Protein AF-0000000075208123 (afdb_homodimer)

InterPro domains:
  IPR000979 Phosphodiesterase MJ0936/Vps29 [PTHR11124] (3-161)
  IPR000979 Phosphodiesterase MJ0936/Vps29 [TIGR00040] (1-147)
  IPR024654 Calcineurin-like phosphoesterase domain, lpxH-type [PF12850] (1-145)
  IPR029052 Metallo-dependent phosphatase-like [G3DSA:3.60.21.10] (1-169)
  IPR029052 Metallo-dependent phosphatase-like [SSF56300] (1-165)

Organism: NCBI:txid2021314

Sequence (340 aa):
MKALIVSDSHGLTQELNIIKERHRSDADIMIHCGDSELHPKSGELEGFVTVKGNMDYSSEFPAEAIEPLGDAAMYITHGHLYNVKMGHLALAYRAEETGAKIVCFGHSHVAEAFERSGTVFINPGSIRMPRGRKEKTYALCEIQDGQMVVEFYTLDGERLEEMKKRFSIAMKALIVSDSHGLTQELNIIKERHRSDADIMIHCGDSELHPKSGELEGFVTVKGNMDYSSEFPAEAIEPLGDAAMYITHGHLYNVKMGHLALAYRAEETGAKIVCFGHSHVAEAFERSGTVFINPGSIRMPRGRKEKTYALCEIQDGQMVVEFYTLDGERLEEMKKRFSIA

Solvent-accessible surface area (backbone atoms only — not comparable to full-atom values): 16932 Å² total; per-residue (Å²): 80,27,33,36,36,38,17,36,35,67,54,56,47,67,62,42,40,52,53,46,63,74,37,59,86,66,36,76,43,37,37,30,20,12,22,42,56,61,62,89,66,35,73,58,49,61,58,29,30,51,24,34,18,94,69,33,85,62,69,38,36,33,51,24,35,36,40,76,56,76,95,38,36,30,34,34,25,11,36,76,90,32,49,53,80,80,39,58,62,57,44,48,56,54,42,58,34,57,67,34,41,31,37,38,30,26,76,59,16,43,62,46,72,49,76,55,96,78,24,37,38,37,22,27,7,3,59,64,62,36,36,101,51,83,65,27,20,28,28,39,41,35,46,56,94,52,31,33,41,36,40,35,24,34,84,87,67,45,71,42,74,91,61,52,44,80,47,77,64,119,80,27,34,36,36,38,16,36,35,65,54,55,48,69,62,42,40,51,53,47,64,74,38,60,86,68,36,73,44,36,36,30,20,12,21,43,55,62,62,89,66,36,73,58,50,60,58,28,30,50,24,32,18,96,70,34,84,62,69,37,37,33,50,24,35,36,40,76,55,77,96,37,36,32,34,35,27,11,37,74,91,32,49,53,81,80,39,57,63,57,44,50,55,54,42,60,34,55,68,33,42,30,37,38,31,25,75,58,15,43,62,46,74,50,75,56,97,80,24,37,39,38,21,27,7,4,60,64,61,36,35,100,49,83,64,26,21,28,26,38,40,35,45,55,94,51,32,33,41,38,40,34,25,34,85,86,67,46,72,40,74,90,61,52,44,78,46,78,64,118

Foldseek 3Di:
DKEWEAEQQQQDQVLLQLSCVVCVPPHPAYEYQENNCDDPPDPSCPRYQYAYDPNHDDPPHHQWDWDDDDVFIEIGHACPVQPVLVHCVSVVVVVVVVRGQEYEYEDNLEAAWDDDPLHIYGYQGHLHDHDPDDFRWIWMWDDDPQKIWIWIAGSVGHTPVVRIDMDGND/DKEWEAEQQQQDQVLLQLSCVVCVPPHPAYEYQENNCDDPPDPSCPRYQYAYDPNHDDPPHHQWDWDDDDVFIEIGHACPVQPVLVHCVSVVVVVVVVRGQEYEYEDNLEAAWDDDPLHIYGYQGHLPDHDPDDFRWIWMWDDDPQKIWIWIAGSVGHTPVVRIDIDGND

pLDDT: mean 95.87, std 4.4, range [62.16, 98.94]

Radius of gyration: 19.72 Å; Cα contacts (8 Å, |Δi|>4): 922; chains: 2; bounding box: 40×59×47 Å

Nearest PDB structures (foldseek):
  3ck2-assembly1_A  TM=9.595E-01  e=1.090E-22  Streptococcus pneumoniae TIGR4
  5xcj-assembly1_A  TM=7.942E-01  e=3.775E-13  Entamoeba histolytica
  5xck-assembly2_B  TM=7.865E-01  e=3.569E-12  Entamoeba histolytica
  5xch-assembly2_B  TM=7.838E-01  e=5.524E-12  Entamoeba histolytica
  6vab-assembly1_C  TM=7.618E-01  e=2.960E-12  Mus musculus

Secondary structure (DSSP, 8-state):
-EEEEE---TT--HHHHHHHHHHTTT-SEEEE-S---S-TT-GGGTTEEE---TT---TTS-SEEEEEETTEEEEEE-SGGGTTTT-SHHHHHHHHHHT-SEEE--SS-B-EEEEETTEEEEE---SSS-BSSSS-EEEEEEEETTEEEEEEEETTS-B-GGG-EEEE--/-EEEEE---TT-SHHHHHHHHHHTTT-SEEEE-S---S-TT-GGGTTEEE---TT---TTS-SEEEEEETTEEEEEE-SGGGTTTT-SHHHHHHHHHHT-SEEE--SS---EEEEETTEEEEE---SSS-SSSSS-EEEEEEEETTEEEEEEEETTS-B-GGG-EEEE--

Structure (mmCIF, N/CA/C/O backbone):
data_AF-0000000075208123-model_v1
#
loop_
_entity.id
_entity.type
_entity.pdbx_description
1 polymer Phosphoesterase
#
loop_
_atom_site.group_PDB
_atom_site.id
_atom_site.type_symbol
_atom_site.label_atom_id
_atom_site.label_alt_id
_atom_site.label_comp_id
_atom_site.label_asym_id
_atom_site.label_entity_id
_atom_site.label_seq_id
_atom_site.pdbx_PDB_ins_code
_atom_site.Cartn_x
_atom_site.Cartn_y
_atom_site.Cartn_z
_atom_site.occupancy
_atom_site.B_iso_or_equiv
_atom_site.auth_seq_id
_atom_site.auth_comp_id
_atom_site.auth_asym_id
_atom_site.auth_atom_id
_atom_site.pdbx_PDB_model_num
ATOM 1 N N . MET A 1 1 ? 10.555 -6.242 -17.078 1 93.25 1 MET A N 1
ATOM 2 C CA . MET A 1 1 ? 10.383 -6.109 -15.633 1 93.25 1 MET A CA 1
ATOM 3 C C . MET A 1 1 ? 9.664 -7.324 -15.055 1 93.25 1 MET A C 1
ATOM 5 O O . MET A 1 1 ? 8.797 -7.906 -15.711 1 93.25 1 MET A O 1
ATOM 9 N N . LYS A 1 2 ? 10.117 -7.746 -13.977 1 97.62 2 LYS A N 1
ATOM 10 C CA . LYS A 1 2 ? 9.648 -9.016 -13.43 1 97.62 2 LYS A CA 1
ATOM 11 C C . LYS A 1 2 ? 9.234 -8.867 -11.969 1 97.62 2 LYS A C 1
ATOM 13 O O . LYS A 1 2 ? 9.93 -8.219 -11.18 1 97.62 2 LYS A O 1
ATOM 18 N N . ALA A 1 3 ? 8.055 -9.453 -11.672 1 98.31 3 ALA A N 1
ATOM 19 C CA . ALA A 1 3 ? 7.566 -9.469 -10.289 1 98.31 3 ALA A CA 1
ATOM 20 C C . ALA A 1 3 ? 7.477 -10.898 -9.758 1 98.31 3 ALA A C 1
ATOM 22 O O . ALA A 1 3 ? 6.973 -11.789 -10.438 1 98.31 3 ALA A O 1
ATOM 23 N N . LEU A 1 4 ? 8.062 -11.086 -8.578 1 98.81 4 LEU A N 1
ATOM 24 C CA . LEU A 1 4 ? 7.797 -12.305 -7.812 1 98.81 4 LEU A CA 1
ATOM 25 C C . LEU A 1 4 ? 6.551 -12.141 -6.949 1 98.81 4 LEU A C 1
ATOM 27 O O . LEU A 1 4 ? 6.43 -11.164 -6.207 1 98.81 4 LEU A O 1
ATOM 31 N N . ILE A 1 5 ? 5.586 -13.055 -7.043 1 98.88 5 ILE A N 1
ATOM 32 C CA . ILE A 1 5 ? 4.324 -12.953 -6.32 1 98.88 5 ILE A CA 1
ATOM 33 C C . ILE A 1 5 ? 4.125 -14.195 -5.457 1 98.88 5 ILE A C 1
ATOM 35 O O . ILE A 1 5 ? 4.102 -15.32 -5.973 1 98.88 5 ILE A O 1
ATOM 39 N N . VAL A 1 6 ? 4.023 -14.031 -4.164 1 98.88 6 VAL A N 1
ATOM 40 C CA . VAL A 1 6 ? 3.744 -15.102 -3.209 1 98.88 6 VAL A CA 1
ATOM 41 C C . VAL A 1 6 ? 2.537 -14.727 -2.35 1 98.88 6 VAL A C 1
ATOM 43 O O . VAL A 1 6 ? 2.176 -13.547 -2.262 1 98.88 6 VAL A O 1
ATOM 46 N N . SER A 1 7 ? 1.854 -15.703 -1.83 1 98.81 7 SER A N 1
ATOM 47 C CA . SER A 1 7 ? 0.715 -15.445 -0.952 1 98.81 7 SER A CA 1
ATOM 48 C C . SER A 1 7 ? 0.482 -16.609 0.004 1 98.81 7 SER A C 1
ATOM 50 O O . SER A 1 7 ? 0.991 -17.719 -0.216 1 98.81 7 SER A O 1
ATOM 52 N N . ASP A 1 8 ? -0.218 -16.359 1.091 1 98.81 8 ASP A N 1
ATOM 53 C CA . ASP A 1 8 ? -0.772 -17.359 1.986 1 98.81 8 ASP A CA 1
ATOM 54 C C . ASP A 1 8 ? 0.302 -18.359 2.426 1 98.81 8 ASP A C 1
ATOM 56 O O . ASP A 1 8 ? 0.12 -19.562 2.309 1 98.81 8 ASP A O 1
ATOM 60 N N . SER A 1 9 ? 1.435 -17.781 2.939 1 98.69 9 SER A N 1
ATOM 61 C CA . SER A 1 9 ? 2.529 -18.609 3.428 1 98.69 9 SER A CA 1
ATOM 62 C C . SER A 1 9 ? 2.254 -19.125 4.84 1 98.69 9 SER A C 1
ATOM 64 O O . SER A 1 9 ? 2.863 -20.094 5.285 1 98.69 9 SER A O 1
ATOM 66 N N . HIS A 1 10 ? 1.421 -18.469 5.625 1 98.38 10 HIS A N 1
ATOM 67 C CA . HIS A 1 10 ? 0.882 -18.922 6.902 1 98.38 10 HIS A CA 1
ATOM 68 C C . HIS A 1 10 ? 1.995 -19.359 7.848 1 98.38 10 HIS A C 1
ATOM 70 O O . HIS A 1 10 ? 1.948 -20.469 8.391 1 98.38 10 HIS A O 1
ATOM 76 N N . GLY A 1 11 ? 2.924 -18.5 7.961 1 98.06 11 GLY A N 1
ATOM 77 C CA . GLY A 1 11 ? 3.912 -18.703 9.008 1 98.06 11 GLY A CA 1
ATOM 78 C C . GLY A 1 11 ? 5.184 -19.359 8.508 1 98.06 11 GLY A C 1
ATOM 79 O O . GLY A 1 11 ? 6.156 -19.484 9.258 1 98.06 11 GLY A O 1
ATOM 80 N N . LEU A 1 12 ? 5.254 -19.719 7.23 1 98 12 LEU A N 1
ATOM 81 C CA . LEU A 1 12 ? 6.457 -20.344 6.695 1 98 12 LEU A CA 1
ATOM 82 C C . LEU A 1 12 ? 7.59 -19.328 6.578 1 98 12 LEU A C 1
ATOM 84 O O . LEU A 1 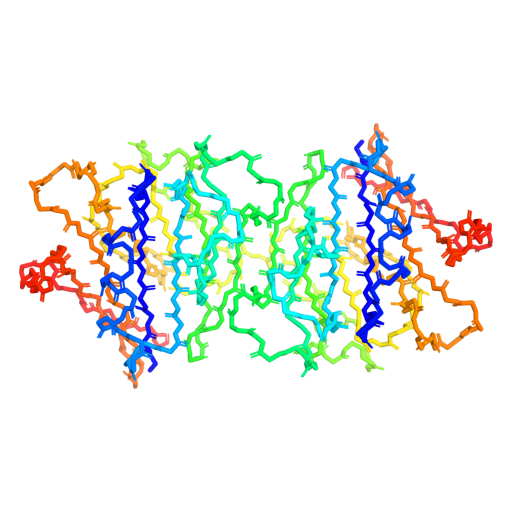12 ? 7.418 -18.281 5.977 1 98 12 LEU A O 1
ATOM 88 N N . THR A 1 13 ? 8.75 -19.688 7.109 1 98.06 13 THR A N 1
ATOM 89 C CA . THR A 1 13 ? 9.891 -18.797 7.094 1 98.06 13 THR A CA 1
ATOM 90 C C . THR A 1 13 ? 10.977 -19.312 6.156 1 98.06 13 THR A C 1
ATOM 92 O O . THR A 1 13 ? 11.391 -18.609 5.227 1 98.06 13 THR A O 1
ATOM 95 N N . GLN A 1 14 ? 11.336 -20.562 6.293 1 97.88 14 GLN A N 1
ATOM 96 C CA . GLN A 1 14 ? 12.383 -21.141 5.461 1 97.88 14 GLN A CA 1
ATOM 97 C C . GLN A 1 14 ? 12 -21.109 3.984 1 97.88 14 GLN A C 1
ATOM 99 O O . GLN A 1 14 ? 12.805 -20.719 3.133 1 97.88 14 GLN A O 1
ATOM 104 N N . GLU A 1 15 ? 10.797 -21.422 3.715 1 98.06 15 GLU A N 1
ATOM 105 C CA . GLU A 1 15 ? 10.305 -21.484 2.342 1 98.06 15 GLU A CA 1
ATOM 106 C C . GLU A 1 15 ? 10.32 -20.094 1.695 1 98.06 15 GLU A C 1
ATOM 108 O O . GLU A 1 15 ? 10.719 -19.953 0.539 1 98.06 15 GLU A O 1
ATOM 113 N N . LEU A 1 16 ? 9.883 -19.094 2.428 1 98.06 16 LEU A N 1
ATOM 114 C CA . LEU A 1 16 ? 9.898 -17.719 1.918 1 98.06 16 LEU A CA 1
ATOM 115 C C . LEU A 1 16 ? 11.328 -17.281 1.613 1 98.06 16 LEU A C 1
ATOM 117 O O . LEU A 1 16 ? 11.586 -16.672 0.575 1 98.06 16 LEU A O 1
ATOM 121 N N . ASN A 1 17 ? 12.219 -17.656 2.496 1 98.06 17 ASN A N 1
ATOM 122 C CA . ASN A 1 17 ? 13.617 -17.297 2.291 1 98.06 17 ASN A CA 1
ATOM 123 C C . ASN A 1 17 ? 14.195 -17.953 1.047 1 98.06 17 ASN A C 1
ATOM 125 O O . ASN A 1 17 ? 14.922 -17.328 0.279 1 98.06 17 ASN A O 1
ATOM 129 N N . ILE A 1 18 ? 13.859 -19.172 0.889 1 97.81 18 ILE A N 1
ATOM 130 C CA . ILE A 1 18 ? 14.352 -19.922 -0.262 1 97.81 18 ILE A CA 1
ATOM 131 C C . ILE A 1 18 ? 13.852 -19.266 -1.552 1 97.81 18 ILE A C 1
ATOM 133 O O . ILE A 1 18 ? 14.633 -19.031 -2.479 1 97.81 18 ILE A O 1
ATOM 137 N N . ILE A 1 19 ? 12.594 -18.938 -1.621 1 98.25 19 ILE A N 1
ATOM 138 C CA . ILE A 1 19 ? 12 -18.328 -2.809 1 98.25 19 ILE A CA 1
ATOM 139 C C . ILE A 1 19 ? 12.617 -16.953 -3.047 1 98.25 19 ILE A C 1
ATOM 141 O O . ILE A 1 19 ? 12.984 -16.609 -4.172 1 98.25 19 ILE A O 1
ATOM 145 N N . LYS A 1 20 ? 12.727 -16.219 -2.006 1 97.25 20 LYS A N 1
ATOM 146 C CA . LYS A 1 20 ? 13.312 -14.883 -2.074 1 97.25 20 LYS A CA 1
ATOM 147 C C . LYS A 1 20 ? 14.727 -14.93 -2.639 1 97.25 20 LYS A C 1
ATOM 149 O O . LYS A 1 20 ? 15.062 -14.18 -3.557 1 97.25 20 LYS A O 1
ATOM 154 N N . GLU A 1 21 ? 15.5 -15.789 -2.082 1 97.19 21 GLU A N 1
ATOM 155 C CA . GLU A 1 21 ? 16.891 -15.898 -2.514 1 97.19 21 GLU A CA 1
ATOM 156 C C . GLU A 1 21 ? 16.984 -16.391 -3.957 1 97.19 21 GLU A C 1
ATOM 158 O O . GLU A 1 21 ? 17.828 -15.914 -4.723 1 97.19 21 GLU A O 1
ATOM 163 N N . ARG A 1 22 ? 16.109 -17.25 -4.316 1 97.94 22 ARG A N 1
ATOM 164 C CA . ARG A 1 22 ? 16.109 -17.812 -5.664 1 97.94 22 ARG A CA 1
ATOM 165 C C . ARG A 1 22 ? 15.883 -16.734 -6.711 1 97.94 22 ARG A C 1
ATOM 167 O O . ARG A 1 22 ? 16.453 -16.781 -7.801 1 97.94 22 ARG A O 1
ATOM 174 N N . HIS A 1 23 ? 15.086 -15.68 -6.336 1 97.62 23 HIS A N 1
ATOM 175 C CA . HIS A 1 23 ? 14.672 -14.719 -7.352 1 97.62 23 HIS A CA 1
ATOM 176 C C . HIS A 1 23 ? 15.188 -13.32 -7.027 1 97.62 23 HIS A C 1
ATOM 178 O O . HIS A 1 23 ? 14.758 -12.336 -7.637 1 97.62 23 HIS A O 1
ATOM 184 N N . ARG A 1 24 ? 16.047 -13.219 -6.082 1 93.88 24 ARG A N 1
ATOM 185 C CA . ARG A 1 24 ? 16.578 -11.945 -5.617 1 93.88 24 ARG A CA 1
ATOM 186 C C . ARG A 1 24 ? 17.219 -11.164 -6.762 1 93.88 24 ARG A C 1
ATOM 188 O O . ARG A 1 24 ? 17.125 -9.938 -6.812 1 93.88 24 ARG A O 1
ATOM 195 N N . SER A 1 25 ? 17.781 -11.891 -7.742 1 94.12 25 SER A N 1
ATOM 196 C CA . SER A 1 25 ? 18.562 -11.234 -8.789 1 94.12 25 SER A CA 1
ATOM 197 C C . SER A 1 25 ? 17.734 -11.016 -10.047 1 94.12 25 SER A C 1
ATOM 199 O O . SER A 1 25 ? 18.109 -10.234 -10.922 1 94.12 25 SER A O 1
ATOM 201 N N . ASP A 1 26 ? 16.609 -11.641 -10.102 1 94.19 26 ASP A N 1
ATOM 202 C CA . ASP A 1 26 ? 15.914 -11.523 -11.383 1 94.19 26 ASP A CA 1
ATOM 203 C C . ASP A 1 26 ? 14.555 -10.844 -11.211 1 94.19 26 ASP A C 1
ATOM 205 O O . ASP A 1 26 ? 13.961 -10.391 -12.188 1 94.19 26 ASP A O 1
ATOM 209 N N . ALA A 1 27 ? 14.062 -10.773 -10.047 1 96.62 27 ALA A N 1
ATOM 210 C CA . ALA A 1 27 ? 12.812 -10.047 -9.828 1 96.62 27 ALA A CA 1
ATOM 211 C C . ALA A 1 27 ? 13.078 -8.57 -9.555 1 96.62 27 ALA A C 1
ATOM 213 O O . ALA A 1 27 ? 13.961 -8.234 -8.766 1 96.62 27 ALA A O 1
ATOM 214 N N . ASP A 1 28 ? 12.328 -7.719 -10.227 1 96 28 ASP A N 1
ATOM 215 C CA . ASP A 1 28 ? 12.422 -6.281 -9.992 1 96 28 ASP A CA 1
ATOM 216 C C . ASP A 1 28 ? 11.625 -5.867 -8.758 1 96 28 ASP A C 1
ATOM 218 O O . ASP A 1 28 ? 11.961 -4.879 -8.102 1 96 28 ASP A O 1
ATOM 222 N N . ILE A 1 29 ? 10.625 -6.594 -8.469 1 96.75 29 ILE A N 1
ATOM 223 C CA . ILE A 1 29 ? 9.789 -6.355 -7.301 1 96.75 29 ILE A CA 1
ATOM 224 C C . ILE A 1 29 ? 9.273 -7.684 -6.75 1 96.75 29 ILE A C 1
ATOM 226 O O . ILE A 1 29 ? 9.016 -8.617 -7.508 1 96.75 29 ILE A O 1
ATOM 230 N N . MET A 1 30 ? 9.188 -7.789 -5.426 1 98.25 30 MET A N 1
ATOM 231 C CA . MET A 1 30 ? 8.609 -8.953 -4.762 1 98.25 30 MET A CA 1
ATOM 232 C C . MET A 1 30 ? 7.367 -8.57 -3.967 1 98.25 30 MET A C 1
ATOM 234 O O . MET A 1 30 ? 7.375 -7.578 -3.236 1 98.25 30 MET A O 1
ATOM 238 N N . ILE A 1 31 ? 6.309 -9.398 -4.16 1 98.56 31 ILE A N 1
ATOM 239 C CA . ILE A 1 31 ? 5.008 -9.094 -3.578 1 98.56 31 ILE A CA 1
ATOM 240 C C . ILE A 1 31 ? 4.547 -10.258 -2.707 1 98.56 31 ILE A C 1
ATOM 242 O O . ILE A 1 31 ? 4.672 -11.422 -3.1 1 98.56 31 ILE A O 1
ATOM 246 N N . HIS A 1 32 ? 4.09 -9.969 -1.536 1 98.75 32 HIS A N 1
ATOM 247 C CA . HIS A 1 32 ? 3.33 -10.914 -0.728 1 98.75 32 HIS A CA 1
ATOM 248 C C . HIS A 1 32 ? 1.879 -10.469 -0.579 1 98.75 32 HIS A C 1
ATOM 250 O O . HIS A 1 32 ? 1.602 -9.445 0.049 1 98.75 32 HIS A O 1
ATOM 256 N N . CYS A 1 33 ? 0.965 -11.281 -1.046 1 98.81 33 CYS A N 1
ATOM 257 C CA . CYS A 1 33 ? -0.429 -10.867 -1.153 1 98.81 33 CYS A CA 1
ATOM 258 C C . CYS A 1 33 ? -1.178 -11.125 0.148 1 98.81 33 CYS A C 1
ATOM 260 O O . CYS A 1 33 ? -2.408 -11.188 0.16 1 98.81 33 CYS A O 1
ATOM 262 N N . GLY A 1 34 ? -0.5 -11.336 1.234 1 98.56 34 GLY A N 1
ATOM 263 C CA . GLY A 1 34 ? -1.152 -11.391 2.533 1 98.56 34 GLY A CA 1
ATOM 264 C C . GLY A 1 34 ? -1.214 -12.789 3.115 1 98.56 34 GLY A C 1
ATOM 265 O O . GLY A 1 34 ? -0.868 -13.766 2.441 1 98.56 34 GLY A O 1
ATOM 266 N N . ASP A 1 35 ? -1.589 -12.867 4.391 1 98.69 35 ASP A N 1
ATOM 267 C CA . ASP A 1 35 ? -1.606 -14.078 5.207 1 98.69 35 ASP A CA 1
ATOM 268 C C . ASP A 1 35 ? -0.211 -14.688 5.312 1 98.69 35 ASP A C 1
ATOM 270 O O . ASP A 1 35 ? -0.034 -15.891 5.082 1 98.69 35 ASP A O 1
ATOM 274 N N . SER A 1 36 ? 0.729 -13.82 5.5 1 98.44 36 SER A N 1
ATOM 275 C CA . SER A 1 36 ? 2.064 -14.289 5.855 1 98.44 36 SER A CA 1
ATOM 276 C C . SER A 1 36 ? 2.096 -14.844 7.273 1 98.44 36 SER A C 1
ATOM 278 O O . SER A 1 36 ? 2.805 -15.82 7.547 1 98.44 36 SER A O 1
ATOM 280 N N . GLU A 1 37 ? 1.298 -14.164 8.172 1 97.94 37 GLU A N 1
ATOM 281 C CA . GLU A 1 37 ? 1.203 -14.469 9.594 1 97.94 37 GLU A CA 1
ATOM 282 C C . GLU A 1 37 ? 2.543 -14.258 10.289 1 97.94 37 GLU A C 1
ATOM 284 O O . GLU A 1 37 ? 2.83 -14.898 11.305 1 97.94 37 GLU A O 1
ATOM 289 N N . LEU A 1 38 ? 3.373 -13.445 9.641 1 97.38 38 LEU A N 1
ATOM 290 C CA . LEU A 1 38 ? 4.648 -13.047 10.234 1 97.38 38 LEU A CA 1
ATOM 291 C C . LEU A 1 38 ? 4.602 -11.594 10.695 1 97.38 38 LEU A C 1
ATOM 293 O O . LEU A 1 38 ? 3.734 -10.828 10.266 1 97.38 38 LEU A O 1
ATOM 297 N N . HIS A 1 39 ? 5.504 -11.32 11.562 1 94.5 39 HIS A N 1
ATOM 298 C CA . HIS A 1 39 ? 5.672 -9.93 11.961 1 94.5 39 HIS A CA 1
ATOM 299 C C . HIS A 1 39 ? 6.254 -9.094 10.828 1 94.5 39 HIS A C 1
ATOM 301 O O . HIS A 1 39 ? 7.137 -9.555 10.102 1 94.5 39 HIS A O 1
ATOM 307 N N . PRO A 1 40 ? 5.809 -7.832 10.664 1 92.62 40 PRO A N 1
ATOM 308 C CA . PRO A 1 40 ? 6.297 -6.988 9.57 1 92.62 40 PRO A CA 1
ATOM 309 C C . PRO A 1 40 ? 7.812 -6.828 9.578 1 92.62 40 PRO A C 1
ATOM 311 O O . PRO A 1 40 ? 8.414 -6.555 8.531 1 92.62 40 PRO A O 1
ATOM 314 N N . LYS A 1 41 ? 8.453 -7.059 10.688 1 91 41 LYS A N 1
ATOM 315 C CA . LYS A 1 41 ? 9.891 -6.871 10.805 1 91 41 LYS A CA 1
ATOM 316 C C . LYS A 1 41 ? 10.641 -8.18 10.586 1 91 41 LYS A C 1
ATOM 318 O O . LYS A 1 41 ? 11.867 -8.234 10.719 1 91 41 LYS A O 1
ATOM 323 N N . SER A 1 42 ? 9.852 -9.172 10.266 1 93.88 42 SER A N 1
ATOM 324 C CA . SER A 1 42 ? 10.5 -10.453 9.992 1 93.88 42 SER A CA 1
ATOM 325 C C . SER A 1 42 ? 11.469 -10.344 8.82 1 93.88 42 SER A C 1
ATOM 327 O O . SER A 1 42 ? 11.148 -9.719 7.801 1 93.88 42 SER A O 1
ATOM 329 N N . GLY A 1 43 ? 12.602 -10.945 8.945 1 94.62 43 GLY A N 1
ATOM 330 C CA . GLY A 1 43 ? 13.586 -10.953 7.883 1 94.62 43 GLY A CA 1
ATOM 331 C C . GLY A 1 43 ? 13.102 -11.633 6.617 1 94.62 43 GLY A C 1
ATOM 332 O O . GLY A 1 43 ? 13.516 -11.281 5.512 1 94.62 43 GLY A O 1
ATOM 333 N N . GLU A 1 44 ? 12.172 -12.547 6.801 1 96.12 44 GLU A N 1
ATOM 334 C CA . GLU A 1 44 ? 11.656 -13.328 5.676 1 96.12 44 GLU A CA 1
ATOM 335 C C . GLU A 1 44 ? 10.797 -12.469 4.758 1 96.12 44 GLU A C 1
ATOM 337 O O . GLU A 1 44 ? 10.641 -12.773 3.574 1 96.12 44 GLU A O 1
ATOM 342 N N . LEU A 1 45 ? 10.336 -11.352 5.293 1 95.81 45 LEU A N 1
ATOM 343 C CA . LEU A 1 45 ? 9.492 -10.469 4.496 1 95.81 45 LEU A CA 1
ATOM 344 C C . LEU A 1 45 ? 10.297 -9.297 3.953 1 95.81 45 LEU A C 1
ATOM 346 O O . LEU A 1 45 ? 9.758 -8.445 3.238 1 95.81 45 LEU A O 1
ATOM 350 N N . GLU A 1 46 ? 11.586 -9.297 4.324 1 93.81 46 GLU A N 1
ATOM 351 C CA . GLU A 1 46 ? 12.43 -8.234 3.789 1 93.81 46 GLU A CA 1
ATOM 352 C C . GLU A 1 46 ? 12.438 -8.25 2.264 1 93.81 46 GLU A C 1
ATOM 354 O O . GLU A 1 46 ? 12.617 -9.305 1.648 1 93.81 46 GLU A O 1
ATOM 359 N N . GLY A 1 47 ? 12.195 -7.051 1.681 1 93.69 47 GLY A N 1
ATOM 360 C CA . GLY A 1 47 ? 12.211 -6.941 0.231 1 93.69 47 GLY A CA 1
ATOM 361 C C . GLY A 1 47 ? 10.844 -7.113 -0.398 1 93.69 47 GLY A C 1
ATOM 362 O O . GLY A 1 47 ? 10.648 -6.777 -1.567 1 93.69 47 GLY A O 1
ATOM 363 N N . PHE A 1 48 ? 9.859 -7.574 0.38 1 97.12 48 PHE A N 1
ATOM 364 C CA . PHE A 1 48 ? 8.516 -7.777 -0.133 1 97.12 48 PHE A CA 1
ATOM 365 C C . PHE A 1 48 ? 7.645 -6.555 0.137 1 97.12 48 PHE A C 1
ATOM 367 O O . PHE A 1 48 ? 7.648 -6.016 1.245 1 97.12 48 PHE A O 1
ATOM 374 N N . VAL A 1 49 ? 6.949 -6.133 -0.866 1 97.56 49 VAL A N 1
ATOM 375 C CA . VAL A 1 49 ? 5.738 -5.359 -0.606 1 97.56 49 VAL A CA 1
ATOM 376 C C . VAL A 1 49 ? 4.629 -6.289 -0.118 1 97.56 49 VAL A C 1
ATOM 378 O O . VAL A 1 49 ? 4.164 -7.156 -0.861 1 97.56 49 VAL A O 1
ATOM 381 N N . THR A 1 50 ? 4.223 -6.082 1.128 1 97.81 50 THR A N 1
ATOM 382 C CA . THR A 1 50 ? 3.281 -7.008 1.748 1 97.81 50 THR A CA 1
ATOM 383 C C . THR A 1 50 ? 1.972 -6.301 2.086 1 97.81 50 THR A C 1
ATOM 385 O O . THR A 1 50 ? 1.979 -5.207 2.656 1 97.81 50 THR A O 1
ATOM 388 N N . VAL A 1 51 ? 0.871 -6.934 1.683 1 98.38 51 VAL A N 1
ATOM 389 C CA . VAL A 1 51 ? -0.425 -6.414 2.109 1 98.38 51 VAL A CA 1
ATOM 390 C C . VAL A 1 51 ? -1.012 -7.312 3.193 1 98.38 51 VAL A C 1
ATOM 392 O O . VAL A 1 51 ? -0.543 -8.438 3.4 1 98.38 51 VAL A O 1
ATOM 395 N N . LYS A 1 52 ? -2.053 -6.816 3.814 1 97.44 52 LYS A N 1
ATOM 396 C CA . LYS A 1 52 ? -2.658 -7.488 4.961 1 97.44 52 LYS A CA 1
ATOM 397 C C . LYS A 1 52 ? -3.672 -8.539 4.516 1 97.44 52 LYS A C 1
ATOM 399 O O . LYS A 1 52 ? -4.566 -8.242 3.721 1 97.44 52 LYS A O 1
ATOM 404 N N . GLY A 1 53 ? -3.508 -9.75 4.992 1 97.94 53 GLY A N 1
ATOM 405 C CA . GLY A 1 53 ? -4.531 -10.773 4.863 1 97.94 53 GLY A CA 1
ATOM 406 C C . GLY A 1 53 ? -5.43 -10.883 6.078 1 97.94 53 GLY A C 1
ATOM 407 O O . GLY A 1 53 ? -5.203 -10.211 7.086 1 97.94 53 GLY A O 1
ATOM 408 N N . ASN A 1 54 ? -6.484 -11.68 5.965 1 97.44 54 ASN A N 1
ATOM 409 C CA . ASN A 1 54 ? -7.434 -11.789 7.062 1 97.44 54 ASN A CA 1
ATOM 410 C C . ASN A 1 54 ? -6.82 -12.5 8.266 1 97.44 54 ASN A C 1
ATOM 412 O O . ASN A 1 54 ? -7.305 -12.359 9.391 1 97.44 54 ASN A O 1
ATOM 416 N N . MET A 1 55 ? -5.695 -13.242 8.031 1 97.44 55 MET A N 1
ATOM 417 C CA . MET A 1 55 ? -5.043 -13.93 9.141 1 97.44 55 MET A CA 1
ATOM 418 C C . MET A 1 55 ? -3.838 -13.141 9.641 1 97.44 55 MET A C 1
ATOM 420 O O . MET A 1 55 ? -3.088 -13.609 10.492 1 97.44 55 MET A O 1
ATOM 424 N N . ASP A 1 56 ? -3.613 -11.906 9.039 1 96.81 56 ASP A N 1
ATOM 425 C CA . ASP A 1 56 ? -2.572 -11 9.508 1 96.81 56 ASP A CA 1
ATOM 426 C C . ASP A 1 56 ? -3.131 -9.992 10.5 1 96.81 56 ASP A C 1
ATOM 428 O O . ASP A 1 56 ? -4.133 -9.32 10.227 1 96.81 56 ASP A O 1
ATOM 432 N N . TYR A 1 57 ? -2.441 -9.758 11.586 1 89.44 57 TYR A N 1
ATOM 433 C CA . TYR A 1 57 ? -3.045 -8.93 12.617 1 89.44 57 TYR A CA 1
ATOM 434 C C . TYR A 1 57 ? -2.258 -7.637 12.805 1 89.44 57 TYR A C 1
ATOM 436 O O . TYR A 1 57 ? -2.666 -6.758 13.57 1 89.44 57 TYR A O 1
ATOM 444 N N . SER A 1 58 ? -1.186 -7.496 12.023 1 85.88 58 SER A N 1
ATOM 445 C CA . SER A 1 58 ? -0.404 -6.27 12.148 1 85.88 58 SER A CA 1
ATOM 446 C C . SER A 1 58 ? -1.068 -5.109 11.414 1 85.88 58 SER A C 1
ATOM 448 O O . SER A 1 58 ? -1.524 -5.27 10.281 1 85.88 58 SER A O 1
ATOM 450 N N . SER A 1 59 ? -1.001 -3.939 12.016 1 80.06 59 SER A N 1
ATOM 451 C CA . SER A 1 59 ? -1.558 -2.732 11.414 1 80.06 59 SER A CA 1
ATOM 452 C C . SER A 1 59 ? -0.588 -2.115 10.406 1 80.06 59 SER A C 1
ATOM 454 O O . SER A 1 59 ? -0.964 -1.229 9.641 1 80.06 59 SER A O 1
ATOM 456 N N . GLU A 1 60 ? 0.585 -2.627 10.328 1 89 60 GLU A N 1
ATOM 457 C CA . GLU A 1 60 ? 1.62 -2.033 9.484 1 89 60 GLU A CA 1
ATOM 458 C C . GLU A 1 60 ? 1.44 -2.438 8.023 1 89 60 GLU A C 1
ATOM 460 O O . GLU A 1 60 ? 1.865 -1.716 7.117 1 89 60 GLU A O 1
ATOM 465 N N . PHE A 1 61 ? 0.862 -3.58 7.809 1 94.94 61 PHE A N 1
ATOM 466 C CA . PHE A 1 61 ? 0.576 -3.973 6.434 1 94.94 61 PHE A CA 1
ATOM 467 C C . PHE A 1 61 ? -0.603 -3.1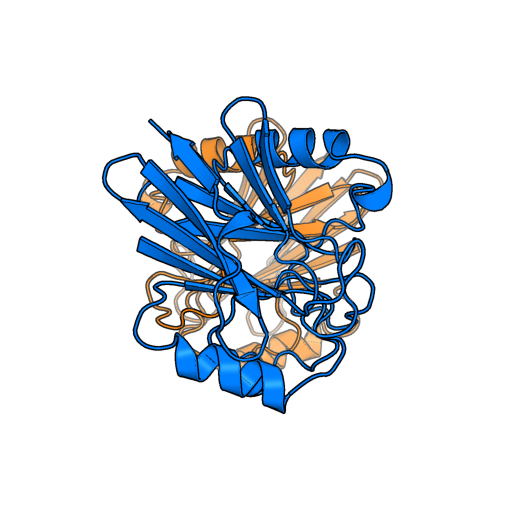8 5.879 1 94.94 61 PHE A C 1
ATOM 469 O O . PHE A 1 61 ? -1.675 -3.145 6.488 1 94.94 61 PHE A O 1
ATOM 476 N N . PRO A 1 62 ? -0.328 -2.52 4.766 1 96 62 PRO A N 1
ATOM 477 C CA . PRO A 1 62 ? -1.485 -1.857 4.16 1 96 62 PRO A CA 1
ATOM 478 C C . PRO A 1 62 ? -2.57 -2.842 3.729 1 96 62 PRO A C 1
ATOM 480 O O . PRO A 1 62 ? -2.268 -3.986 3.385 1 96 62 PRO A O 1
ATOM 483 N N . ALA A 1 63 ? -3.812 -2.35 3.744 1 96 63 ALA A N 1
ATOM 484 C CA . ALA A 1 63 ? -4.906 -3.166 3.223 1 96 63 ALA A CA 1
ATOM 485 C C . ALA A 1 63 ? -4.723 -3.441 1.732 1 96 63 ALA A C 1
ATOM 487 O O . ALA A 1 63 ? -4.977 -4.555 1.265 1 96 63 ALA A O 1
ATOM 488 N N . GLU A 1 64 ? -4.336 -2.424 1.015 1 97.38 64 GLU A N 1
ATOM 489 C CA . GLU A 1 64 ? -4.059 -2.486 -0.417 1 97.38 64 GLU A CA 1
ATOM 490 C C . GLU A 1 64 ? -2.805 -1.693 -0.771 1 97.38 64 GLU A C 1
ATOM 492 O O . GLU A 1 64 ? -2.43 -0.761 -0.057 1 97.38 64 GLU A O 1
ATOM 497 N N . ALA A 1 65 ? -2.156 -2.117 -1.851 1 97.62 65 ALA A N 1
ATOM 498 C CA . ALA A 1 65 ? -0.97 -1.422 -2.344 1 97.62 65 ALA A CA 1
ATOM 499 C C . ALA A 1 65 ? -1.003 -1.292 -3.863 1 97.62 65 ALA A C 1
ATOM 501 O O . ALA A 1 65 ? -1.668 -2.076 -4.547 1 97.62 65 ALA A O 1
ATOM 502 N N . ILE A 1 66 ? -0.364 -0.271 -4.363 1 95.75 66 ILE A N 1
ATOM 503 C CA . ILE A 1 66 ? -0.179 -0.083 -5.801 1 95.75 66 ILE A CA 1
ATOM 504 C C . ILE A 1 66 ? 1.303 0.115 -6.109 1 95.75 66 ILE A C 1
ATOM 506 O O . ILE A 1 66 ? 1.975 0.923 -5.465 1 95.75 66 ILE A O 1
ATOM 510 N N . GLU A 1 67 ? 1.794 -0.695 -7.016 1 95.75 67 GLU A N 1
ATOM 511 C CA . GLU A 1 67 ? 3.199 -0.666 -7.414 1 95.75 67 GLU A CA 1
ATOM 512 C C . GLU A 1 67 ? 3.34 -0.608 -8.938 1 95.75 67 GLU A C 1
ATOM 514 O O . GLU A 1 67 ? 2.555 -1.223 -9.656 1 95.75 67 GLU A O 1
ATOM 519 N N . PRO A 1 68 ? 4.363 0.076 -9.336 1 91.56 68 PRO A N 1
ATOM 520 C CA . PRO A 1 68 ? 4.633 0.027 -10.773 1 91.56 68 PRO A CA 1
ATOM 521 C C . PRO A 1 68 ? 5.363 -1.246 -11.195 1 91.56 68 PRO A C 1
ATOM 523 O O . PRO A 1 68 ? 6.188 -1.769 -10.438 1 91.56 68 PRO A O 1
ATOM 526 N N . LEU A 1 69 ? 5.055 -1.741 -12.312 1 93.19 69 LEU A N 1
ATOM 527 C CA . LEU A 1 69 ? 5.812 -2.752 -13.039 1 93.19 69 LEU A CA 1
ATOM 528 C C . LEU A 1 69 ? 6.016 -2.338 -14.492 1 93.19 69 LEU A C 1
ATOM 530 O O . LEU A 1 69 ? 5.145 -2.568 -15.336 1 93.19 69 LEU A O 1
ATOM 534 N N . GLY A 1 70 ? 7.148 -1.798 -14.742 1 87.94 70 GLY A N 1
ATOM 535 C CA . GLY A 1 70 ? 7.293 -1.106 -16.016 1 87.94 70 GLY A CA 1
ATOM 536 C C . GLY A 1 70 ? 6.336 0.059 -16.172 1 87.94 70 GLY A C 1
ATOM 537 O O . GLY A 1 70 ? 6.262 0.933 -15.305 1 87.94 70 GLY A O 1
ATOM 538 N N . ASP A 1 71 ? 5.582 0.072 -17.266 1 86.69 71 ASP A N 1
ATOM 539 C CA . ASP A 1 71 ? 4.645 1.159 -17.531 1 86.69 71 ASP A CA 1
ATOM 540 C C . ASP A 1 71 ? 3.254 0.824 -17 1 86.69 71 ASP A C 1
ATOM 542 O O . ASP A 1 71 ? 2.322 1.619 -17.141 1 86.69 71 ASP A O 1
ATOM 546 N N . ALA A 1 72 ? 3.154 -0.304 -16.344 1 89.75 72 ALA A N 1
ATOM 547 C CA . ALA A 1 72 ? 1.862 -0.738 -15.82 1 89.75 72 ALA A CA 1
ATOM 548 C C . ALA A 1 72 ? 1.814 -0.601 -14.297 1 89.75 72 ALA A C 1
ATOM 550 O O . ALA A 1 72 ? 2.855 -0.565 -13.641 1 89.75 72 ALA A O 1
ATOM 551 N N . ALA A 1 73 ? 0.63 -0.486 -13.852 1 92.38 73 ALA A N 1
ATOM 552 C CA . ALA A 1 73 ? 0.428 -0.47 -12.406 1 92.38 73 ALA A CA 1
ATOM 553 C C . ALA A 1 73 ? -0.106 -1.812 -11.906 1 92.38 73 ALA A C 1
ATOM 555 O O . ALA A 1 73 ? -0.968 -2.418 -12.547 1 92.38 73 ALA A O 1
ATOM 556 N N . MET A 1 74 ? 0.471 -2.234 -10.773 1 96.56 74 MET A N 1
ATOM 557 C CA . MET A 1 74 ? -0.023 -3.42 -10.078 1 96.56 74 MET A CA 1
ATOM 558 C C . MET A 1 74 ? -0.861 -3.031 -8.867 1 96.56 74 MET A C 1
ATOM 560 O O . MET A 1 74 ? -0.426 -2.23 -8.031 1 96.56 74 MET A O 1
ATOM 564 N N . TYR A 1 75 ? -2.031 -3.508 -8.891 1 97.81 75 TYR A N 1
ATOM 565 C CA . TYR A 1 75 ? -2.875 -3.422 -7.707 1 97.81 75 TYR A CA 1
ATOM 566 C C . TYR A 1 75 ? -2.781 -4.695 -6.879 1 97.81 75 TYR A C 1
ATOM 568 O O . TYR A 1 75 ? -2.982 -5.797 -7.395 1 97.81 75 TYR A O 1
ATOM 576 N N . ILE A 1 76 ? -2.424 -4.555 -5.559 1 98.56 76 ILE A N 1
ATOM 577 C CA . ILE A 1 76 ? -2.16 -5.695 -4.691 1 98.56 76 ILE A CA 1
ATOM 578 C C . ILE A 1 76 ? -3.135 -5.688 -3.518 1 98.56 76 ILE A C 1
ATOM 580 O O . ILE A 1 76 ? -3.26 -4.684 -2.812 1 98.56 76 ILE A O 1
ATOM 584 N N . THR A 1 77 ? -3.834 -6.785 -3.312 1 98.62 77 THR A N 1
ATOM 585 C CA . THR A 1 77 ? -4.73 -7 -2.182 1 98.62 77 THR A CA 1
ATOM 586 C C . THR A 1 77 ? -4.809 -8.484 -1.829 1 98.62 77 THR A C 1
ATOM 588 O O . THR A 1 77 ? -4.438 -9.336 -2.635 1 98.62 77 THR A O 1
ATOM 591 N N . HIS A 1 78 ? -5.273 -8.758 -0.667 1 98.62 78 HIS A N 1
ATOM 592 C CA . HIS A 1 78 ? -5.391 -10.164 -0.287 1 98.62 78 HIS A CA 1
ATOM 593 C C . HIS A 1 78 ? -6.617 -10.805 -0.924 1 98.62 78 HIS A C 1
ATOM 595 O O . HIS A 1 78 ? -6.578 -11.969 -1.328 1 98.62 78 HIS A O 1
ATOM 601 N N . GLY A 1 79 ? -7.754 -10.055 -0.956 1 97.88 79 GLY A N 1
ATOM 602 C CA . GLY A 1 79 ? -8.938 -10.531 -1.65 1 97.88 79 GLY A CA 1
ATOM 603 C C . GLY A 1 79 ? -10.062 -10.93 -0.71 1 97.88 79 GLY A C 1
ATOM 604 O O . GLY A 1 79 ? -11.211 -11.086 -1.137 1 97.88 79 GLY A O 1
ATOM 605 N N . HIS A 1 80 ? -9.828 -10.992 0.6 1 96.69 80 HIS A N 1
ATOM 606 C CA . HIS A 1 80 ? -10.859 -11.422 1.541 1 96.69 80 HIS A CA 1
ATOM 607 C C . HIS A 1 80 ? -11.969 -10.383 1.645 1 96.69 80 HIS A C 1
ATOM 609 O O . HIS A 1 80 ? -13.109 -10.719 1.978 1 96.69 80 HIS A O 1
ATOM 615 N N . LEU A 1 81 ? -11.688 -9.172 1.3 1 94.12 81 LEU A N 1
ATOM 616 C CA . LEU A 1 81 ? -12.68 -8.102 1.387 1 94.12 81 LEU A CA 1
ATOM 617 C C . LEU A 1 81 ? -13.539 -8.055 0.13 1 94.12 81 LEU A C 1
ATOM 619 O O . LEU A 1 81 ? -14.508 -7.293 0.065 1 94.12 81 LEU A O 1
ATOM 623 N N . TYR A 1 82 ? -13.203 -8.93 -0.836 1 96.31 82 TYR A N 1
ATOM 624 C CA . TYR A 1 82 ? -13.875 -8.828 -2.129 1 96.31 82 TYR A CA 1
ATOM 625 C C . TYR A 1 82 ? -14.469 -10.164 -2.545 1 96.31 82 TYR A C 1
ATOM 627 O O . TYR A 1 82 ? -14.695 -10.406 -3.732 1 96.31 82 TYR A O 1
ATOM 635 N N . ASN A 1 83 ? -14.617 -11.047 -1.64 1 95.25 83 ASN A N 1
ATOM 636 C CA . ASN A 1 83 ? -15.305 -12.328 -1.817 1 95.25 83 ASN A CA 1
ATOM 637 C C . ASN A 1 83 ? -14.711 -13.125 -2.979 1 95.25 83 ASN A C 1
ATOM 639 O O . ASN A 1 83 ? -15.453 -13.641 -3.82 1 95.25 83 ASN A O 1
ATOM 643 N N . VAL A 1 84 ? -13.422 -13.273 -3.01 1 96.81 84 VAL A N 1
ATOM 644 C CA . VAL A 1 84 ? -12.742 -13.867 -4.152 1 96.81 84 VAL A CA 1
ATOM 645 C C . VAL A 1 84 ? -12.969 -15.375 -4.16 1 96.81 84 VAL A C 1
ATOM 647 O O . VAL A 1 84 ? -12.703 -16.047 -5.164 1 96.81 84 VAL A O 1
ATOM 650 N N . LYS A 1 85 ? -13.469 -15.969 -3.117 1 95.44 85 LYS A N 1
ATOM 651 C CA . LYS A 1 85 ? -13.797 -17.391 -3.088 1 95.44 85 LYS A CA 1
ATOM 652 C C . LYS A 1 85 ? -15.086 -17.672 -3.848 1 95.44 85 LYS A C 1
ATOM 654 O O . LYS A 1 85 ? -15.32 -18.797 -4.285 1 95.44 85 LYS A O 1
ATOM 659 N N . MET A 1 86 ? -15.875 -16.562 -4.043 1 94.94 86 MET A N 1
ATOM 660 C CA . MET A 1 86 ? -17.172 -16.719 -4.691 1 94.94 86 MET A CA 1
ATOM 661 C C . MET A 1 86 ? -17.141 -16.203 -6.125 1 94.94 86 MET A C 1
ATOM 663 O O . MET A 1 86 ? -18.031 -16.484 -6.918 1 94.94 86 MET A O 1
ATOM 667 N N . GLY A 1 87 ? -16.203 -15.484 -6.473 1 95.31 87 GLY A N 1
ATOM 668 C CA . GLY A 1 87 ? -16.031 -14.906 -7.797 1 95.31 87 GLY A CA 1
ATOM 669 C C . GLY A 1 87 ? -15.094 -13.719 -7.816 1 95.31 87 GLY A C 1
ATOM 670 O O . GLY A 1 87 ? -14.586 -13.305 -6.773 1 95.31 87 GLY A O 1
ATOM 671 N N . HIS A 1 88 ? -14.938 -13.164 -8.977 1 96.69 88 HIS A N 1
ATOM 672 C CA . HIS A 1 88 ? -13.906 -12.141 -9.102 1 96.69 88 HIS A CA 1
ATOM 673 C C . HIS A 1 88 ? -14.523 -10.789 -9.453 1 96.69 88 HIS A C 1
ATOM 675 O O . HIS A 1 88 ? -13.797 -9.805 -9.656 1 96.69 88 HIS A O 1
ATOM 681 N N . LEU A 1 89 ? -15.836 -10.758 -9.438 1 96.06 89 LEU A N 1
ATOM 682 C CA . LEU A 1 89 ? -16.5 -9.555 -9.922 1 96.06 89 LEU A CA 1
ATOM 683 C C . LEU A 1 89 ? -16.219 -8.375 -9 1 96.06 89 LEU A C 1
ATOM 685 O O . LEU A 1 89 ? -15.852 -7.289 -9.477 1 96.06 89 LEU A O 1
ATOM 689 N N . ALA A 1 90 ? -16.359 -8.594 -7.695 1 96.19 90 ALA A N 1
ATOM 690 C CA . ALA A 1 90 ? -16.125 -7.508 -6.746 1 96.19 90 ALA A CA 1
ATOM 691 C C . ALA A 1 90 ? -14.695 -7.004 -6.828 1 96.19 90 ALA A C 1
ATOM 693 O O . ALA A 1 90 ? -14.453 -5.797 -6.816 1 96.19 90 ALA A O 1
ATOM 694 N N . LEU A 1 91 ? -13.781 -7.934 -6.934 1 97.25 91 LEU A N 1
ATOM 695 C CA . LEU A 1 91 ? -12.375 -7.57 -7.066 1 97.25 91 LEU A CA 1
ATOM 696 C C . LEU A 1 91 ? -12.125 -6.828 -8.375 1 97.25 91 LEU A C 1
ATOM 698 O O . LEU A 1 91 ? -11.367 -5.855 -8.406 1 97.25 91 LEU A O 1
ATOM 702 N N . ALA A 1 92 ? -12.758 -7.254 -9.445 1 96.56 92 ALA A N 1
ATOM 703 C CA . ALA A 1 92 ? -12.594 -6.609 -10.742 1 96.56 92 ALA A CA 1
ATOM 704 C C . ALA A 1 92 ? -13.078 -5.164 -10.703 1 96.56 92 ALA A C 1
ATOM 706 O O . ALA A 1 92 ? -12.414 -4.266 -11.227 1 96.56 92 ALA A O 1
ATOM 707 N N . TYR A 1 93 ? -14.148 -4.988 -10.039 1 93.69 93 TYR A N 1
ATOM 708 C CA . TYR A 1 93 ? -14.688 -3.637 -9.93 1 93.69 93 TYR A CA 1
ATOM 709 C C . TYR A 1 93 ? -13.742 -2.746 -9.125 1 93.69 93 TYR A C 1
ATOM 711 O O . TYR A 1 93 ? -13.477 -1.604 -9.508 1 93.69 93 TYR A O 1
ATOM 719 N N . ARG A 1 94 ? -13.25 -3.279 -8.078 1 92.44 94 ARG A N 1
ATOM 720 C CA . ARG A 1 94 ? -12.32 -2.525 -7.242 1 92.44 94 ARG A CA 1
ATOM 721 C C . ARG A 1 94 ? -11.047 -2.182 -8.008 1 92.44 94 ARG A C 1
ATOM 723 O O . ARG A 1 94 ? -10.555 -1.053 -7.93 1 92.44 94 ARG A O 1
ATOM 730 N N . ALA A 1 95 ? -10.555 -3.137 -8.727 1 93.06 95 ALA A N 1
ATOM 731 C CA . ALA A 1 95 ? -9.336 -2.943 -9.5 1 93.06 95 ALA A CA 1
ATOM 732 C C . ALA A 1 95 ? -9.523 -1.869 -10.57 1 93.06 95 ALA A C 1
ATOM 734 O O . ALA A 1 95 ? -8.617 -1.071 -10.828 1 93.06 95 ALA A O 1
ATOM 735 N N . GLU A 1 96 ? -10.656 -1.878 -11.172 1 90.5 96 GLU A N 1
ATOM 736 C CA . GLU A 1 96 ? -10.953 -0.876 -12.195 1 90.5 96 GLU A CA 1
ATOM 737 C C . GLU A 1 96 ? -10.844 0.537 -11.625 1 90.5 96 GLU A C 1
ATOM 739 O O . GLU A 1 96 ? -10.367 1.448 -12.305 1 90.5 96 GLU A O 1
ATOM 744 N N . GLU A 1 97 ? -11.195 0.639 -10.398 1 86.75 97 GLU A N 1
ATOM 745 C CA . GLU A 1 97 ? -11.156 1.944 -9.75 1 86.75 97 GLU A CA 1
ATOM 746 C C . GLU A 1 97 ? -9.719 2.422 -9.562 1 86.75 97 GLU A C 1
ATOM 748 O O . GLU A 1 97 ? -9.461 3.627 -9.469 1 86.75 97 GLU A O 1
ATOM 753 N N . THR A 1 98 ? -8.773 1.556 -9.594 1 87.69 98 THR A N 1
ATOM 754 C CA . THR A 1 98 ? -7.383 1.922 -9.328 1 87.69 98 THR A CA 1
ATOM 755 C C . THR A 1 98 ? -6.652 2.234 -10.633 1 87.69 98 THR A C 1
ATOM 757 O O . THR A 1 98 ? -5.574 2.83 -10.617 1 87.69 98 THR A O 1
ATOM 760 N N . GLY A 1 99 ? -7.203 1.782 -11.805 1 86.62 99 GLY A N 1
ATOM 761 C CA . GLY A 1 99 ? -6.535 1.946 -13.086 1 86.62 99 GLY A CA 1
ATOM 762 C C . GLY A 1 99 ? -5.426 0.938 -13.312 1 86.62 99 GLY A C 1
ATOM 763 O O . GLY A 1 99 ? -4.68 1.041 -14.289 1 86.62 99 GLY A O 1
ATOM 764 N N . ALA A 1 100 ? -5.289 -0.023 -12.5 1 92.5 100 ALA A N 1
ATOM 765 C CA . ALA A 1 100 ? -4.219 -1.014 -12.602 1 92.5 100 ALA A CA 1
ATOM 766 C C . ALA A 1 100 ? -4.465 -1.966 -13.773 1 92.5 100 ALA A C 1
ATOM 768 O O . ALA A 1 100 ? -5.613 -2.285 -14.086 1 92.5 100 ALA A O 1
ATOM 769 N N . LYS A 1 101 ? -3.387 -2.418 -14.367 1 93.94 101 LYS A N 1
ATOM 770 C CA . LYS A 1 101 ? -3.457 -3.396 -15.445 1 93.94 101 LYS A CA 1
ATOM 771 C C . LYS A 1 101 ? -3.174 -4.805 -14.93 1 93.94 101 LYS A C 1
ATOM 773 O O . LYS A 1 101 ? -3.447 -5.789 -15.625 1 93.94 101 LYS A O 1
ATOM 778 N N . ILE A 1 102 ? -2.635 -4.848 -13.766 1 97.19 102 ILE A N 1
ATOM 779 C CA . ILE A 1 102 ? -2.32 -6.117 -13.125 1 97.19 102 ILE A CA 1
ATOM 780 C C . ILE A 1 102 ? -2.873 -6.129 -11.703 1 97.19 102 ILE A C 1
ATOM 782 O O . ILE A 1 102 ? -2.725 -5.152 -10.961 1 97.19 102 ILE A O 1
ATOM 786 N N . VAL A 1 103 ? -3.574 -7.176 -11.391 1 98.56 103 VAL A N 1
ATOM 787 C CA . VAL A 1 103 ? -4.086 -7.359 -10.039 1 98.56 103 VAL A CA 1
ATOM 788 C C . VAL A 1 103 ? -3.469 -8.609 -9.422 1 98.56 103 VAL A C 1
ATOM 790 O O . VAL A 1 103 ? -3.537 -9.695 -10 1 98.56 103 VAL A O 1
ATOM 793 N N . CYS A 1 104 ? -2.799 -8.469 -8.281 1 98.81 104 CYS A N 1
ATOM 794 C CA . CYS A 1 104 ? -2.275 -9.586 -7.508 1 98.81 104 CYS A CA 1
ATOM 795 C C . CYS A 1 104 ? -3.092 -9.805 -6.238 1 98.81 104 CYS A C 1
ATOM 797 O O . CYS A 1 104 ? -3.318 -8.859 -5.473 1 98.81 104 CYS A O 1
ATOM 799 N N . PHE A 1 105 ? -3.58 -11.055 -6.039 1 98.88 105 PHE A N 1
ATOM 800 C CA . PHE A 1 105 ? -4.418 -11.344 -4.883 1 98.88 105 PHE A CA 1
ATOM 801 C C . PHE A 1 105 ? -4.211 -12.773 -4.398 1 98.88 105 PHE A C 1
ATOM 803 O O . PHE A 1 105 ? -3.471 -13.539 -5.016 1 98.88 105 PHE A O 1
ATOM 810 N N . GLY A 1 106 ? -4.707 -13.133 -3.252 1 98.75 106 GLY A N 1
ATOM 811 C CA . GLY A 1 106 ? -4.594 -14.453 -2.664 1 98.75 106 GLY A CA 1
ATOM 812 C C . GLY A 1 106 ? -5.879 -14.93 -2.008 1 98.75 106 GLY A C 1
ATOM 813 O O . GLY A 1 106 ? -6.941 -14.922 -2.633 1 98.75 106 GLY A O 1
ATOM 814 N N . HIS A 1 107 ? -5.777 -15.375 -0.82 1 98.69 107 HIS A N 1
ATOM 815 C CA . HIS A 1 107 ? -6.883 -15.695 0.074 1 98.69 107 HIS A CA 1
ATOM 816 C C . HIS A 1 107 ? -7.516 -17.031 -0.293 1 98.69 107 HIS A C 1
ATOM 818 O O . HIS A 1 107 ? -7.676 -17.906 0.564 1 98.69 107 HIS A O 1
ATOM 824 N N . SER A 1 108 ? -7.844 -17.297 -1.612 1 98.44 108 SER A N 1
ATOM 825 C CA . SER A 1 108 ? -8.508 -18.531 -2.031 1 98.44 108 SER A CA 1
ATOM 826 C C . SER A 1 108 ? -7.523 -19.703 -2.082 1 98.44 108 SER A C 1
ATOM 828 O O . SER A 1 108 ? -7.934 -20.859 -2.107 1 98.44 108 SER A O 1
ATOM 830 N N . HIS A 1 109 ? -6.234 -19.438 -2.174 1 98.69 109 HIS A N 1
ATOM 831 C CA . HIS A 1 109 ? -5.176 -20.438 -2.266 1 98.69 109 HIS A CA 1
ATOM 832 C C . HIS A 1 109 ? -5.195 -21.125 -3.619 1 98.69 109 HIS A C 1
ATOM 834 O O . HIS A 1 109 ? -4.605 -22.203 -3.775 1 98.69 109 HIS A O 1
ATOM 840 N N . VAL A 1 110 ? -5.938 -20.547 -4.582 1 98.69 110 VAL A N 1
ATOM 841 C CA . VAL A 1 110 ? -6.07 -21.156 -5.898 1 98.69 110 VAL A CA 1
ATOM 842 C C . VAL A 1 110 ? -5.164 -20.453 -6.898 1 98.69 110 VAL A C 1
ATOM 844 O O . VAL A 1 110 ? -5.379 -19.266 -7.207 1 98.69 110 VAL A O 1
ATOM 847 N N . ALA A 1 111 ? -4.191 -21.156 -7.441 1 98.81 111 ALA A N 1
ATOM 848 C CA . ALA A 1 111 ? -3.297 -20.578 -8.445 1 98.81 111 ALA A CA 1
ATOM 849 C C . ALA A 1 111 ? -4.035 -20.344 -9.766 1 98.81 111 ALA A C 1
ATOM 851 O O . ALA A 1 111 ? -4.582 -21.281 -10.352 1 98.81 111 ALA A O 1
ATOM 852 N N . GLU A 1 112 ? -4.047 -19.062 -10.164 1 98.56 112 GLU A N 1
ATOM 853 C CA . GLU A 1 112 ? -4.738 -18.75 -11.406 1 98.56 112 GLU A CA 1
ATOM 854 C C . GLU A 1 112 ? -4.281 -17.406 -11.969 1 98.56 112 GLU A C 1
ATOM 856 O O . GLU A 1 112 ? -3.812 -16.531 -11.227 1 98.56 112 GLU A O 1
ATOM 861 N N . ALA A 1 113 ? -4.324 -17.281 -13.289 1 98.69 113 ALA A N 1
ATOM 862 C CA . ALA A 1 113 ? -4.129 -16.031 -14.023 1 98.69 113 ALA A CA 1
ATOM 863 C C . ALA A 1 113 ? -5.141 -15.891 -15.156 1 98.69 113 ALA A C 1
ATOM 865 O O . ALA A 1 113 ? -5.34 -16.828 -15.93 1 98.69 113 ALA A O 1
ATOM 866 N N . PHE A 1 114 ? -5.785 -14.75 -15.188 1 98.06 114 PHE A N 1
ATOM 867 C CA . PHE A 1 114 ? -6.789 -14.539 -16.219 1 98.06 114 PHE A CA 1
ATOM 868 C C . PHE A 1 114 ? -6.934 -13.055 -16.531 1 98.06 114 PHE A C 1
ATOM 870 O O . PHE A 1 114 ? -6.441 -12.203 -15.789 1 98.06 114 PHE A O 1
ATOM 877 N N . GLU A 1 115 ? -7.547 -12.812 -17.656 1 97 115 GLU A N 1
ATOM 878 C CA . GLU A 1 115 ? -7.777 -11.438 -18.078 1 97 115 GLU A CA 1
ATOM 879 C C . GLU A 1 115 ? -9.266 -11.094 -18.047 1 97 115 GLU A C 1
ATOM 881 O O . GLU A 1 115 ? -10.102 -11.906 -18.453 1 97 115 GLU A O 1
ATOM 886 N N . ARG A 1 116 ? -9.57 -9.961 -17.516 1 94.75 116 ARG A N 1
ATOM 887 C CA . ARG A 1 116 ? -10.922 -9.406 -17.531 1 94.75 116 ARG A CA 1
ATOM 888 C C . ARG A 1 116 ? -10.906 -7.918 -17.859 1 94.75 116 ARG A C 1
ATOM 890 O O . ARG A 1 116 ? -10.312 -7.129 -17.125 1 94.75 116 ARG A O 1
ATOM 897 N N . SER A 1 117 ? -11.57 -7.543 -18.953 1 92.75 117 SER A N 1
ATOM 898 C CA . SER A 1 117 ? -11.695 -6.145 -19.344 1 92.75 117 SER A CA 1
ATOM 899 C C . SER A 1 117 ? -10.328 -5.469 -19.422 1 92.75 117 SER A C 1
ATOM 901 O O . SER A 1 117 ? -10.148 -4.363 -18.906 1 92.75 117 SER A O 1
ATOM 903 N N . GLY A 1 118 ? -9.344 -6.152 -19.891 1 92.62 118 GLY A N 1
ATOM 904 C CA . GLY A 1 118 ? -8.031 -5.582 -20.156 1 92.62 118 GLY A CA 1
ATOM 905 C C . GLY A 1 118 ? -7.113 -5.617 -18.953 1 92.62 118 GLY A C 1
ATOM 906 O O . GLY A 1 118 ? -5.98 -5.137 -19.016 1 92.62 118 GLY A O 1
ATOM 907 N N . THR A 1 119 ? -7.586 -6.18 -17.875 1 96 119 THR A N 1
ATOM 908 C CA . THR A 1 119 ? -6.793 -6.285 -16.656 1 96 119 THR A CA 1
ATOM 909 C C . THR A 1 119 ? -6.438 -7.738 -16.359 1 96 119 THR A C 1
ATOM 911 O O . THR A 1 119 ? -7.281 -8.625 -16.5 1 96 119 THR A O 1
ATOM 914 N N . VAL A 1 120 ? -5.188 -7.996 -16.047 1 97.81 120 VAL A N 1
ATOM 915 C CA . VAL A 1 120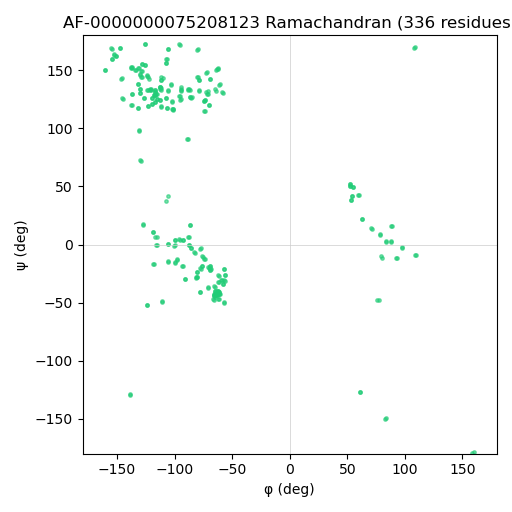 ? -4.742 -9.359 -15.75 1 97.81 120 VAL A CA 1
ATOM 916 C C . VAL A 1 120 ? -4.754 -9.594 -14.242 1 97.81 120 VAL A C 1
ATOM 918 O O . VAL A 1 120 ? -4.207 -8.789 -13.477 1 97.81 120 VAL A O 1
ATOM 921 N N . PHE A 1 121 ? -5.414 -10.672 -13.844 1 98.69 121 PHE A N 1
ATOM 922 C CA . PHE A 1 121 ? -5.52 -11.07 -12.445 1 98.69 121 PHE A CA 1
ATOM 923 C C . PHE A 1 121 ? -4.625 -12.266 -12.156 1 98.69 121 PHE A C 1
ATOM 925 O O . PHE A 1 121 ? -4.637 -13.25 -12.898 1 98.69 121 PHE A O 1
ATOM 932 N N . ILE A 1 122 ? -3.859 -12.172 -11.062 1 98.81 122 ILE A N 1
ATOM 933 C CA . ILE A 1 122 ? -2.926 -13.242 -10.734 1 98.81 122 ILE A CA 1
ATOM 934 C C . ILE A 1 122 ? -3.08 -13.633 -9.266 1 98.81 122 ILE A C 1
ATOM 936 O O . ILE A 1 122 ? -2.885 -12.805 -8.367 1 98.81 122 ILE A O 1
ATOM 940 N N . ASN A 1 123 ? -3.457 -14.797 -8.984 1 98.94 123 ASN A N 1
ATOM 941 C CA . ASN A 1 123 ? -3.322 -15.477 -7.699 1 98.94 123 ASN A CA 1
ATOM 942 C C . ASN A 1 123 ? -2.234 -16.547 -7.738 1 98.94 123 ASN A C 1
ATOM 944 O O . ASN A 1 123 ? -2.361 -17.531 -8.461 1 98.94 123 ASN A O 1
ATOM 948 N N . PRO A 1 124 ? -1.219 -16.359 -6.934 1 98.88 124 PRO A N 1
ATOM 949 C CA . PRO A 1 124 ? -0.109 -17.312 -7.02 1 98.88 1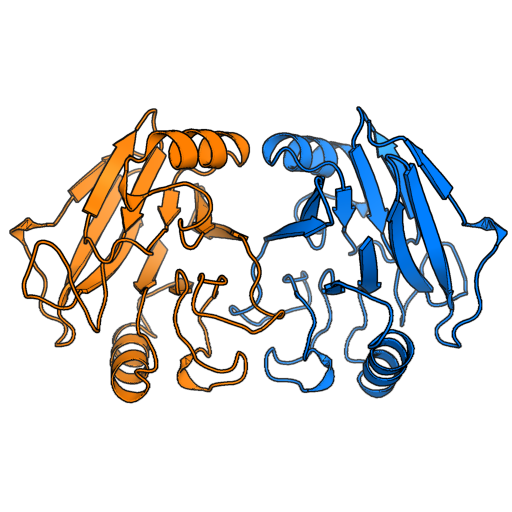24 PRO A CA 1
ATOM 950 C C 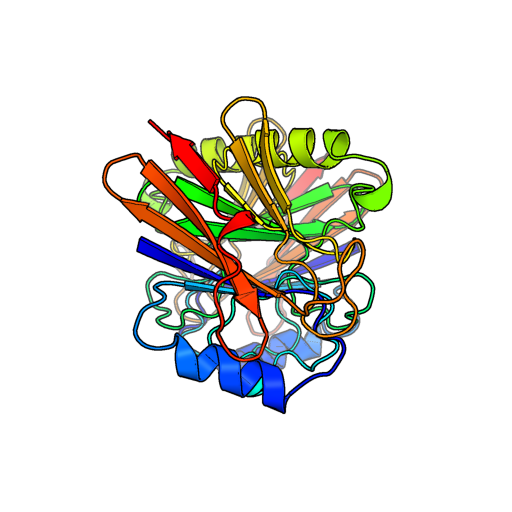. PRO A 1 124 ? -0.418 -18.641 -6.34 1 98.88 124 PRO A C 1
ATOM 952 O O . PRO A 1 124 ? 0.374 -19.578 -6.43 1 98.88 124 PRO A O 1
ATOM 955 N N . GLY A 1 125 ? -1.556 -18.734 -5.742 1 98.69 125 GLY A N 1
ATOM 956 C CA . GLY A 1 125 ? -1.841 -19.875 -4.895 1 98.69 125 GLY A CA 1
ATOM 957 C C . GLY A 1 125 ? -1.284 -19.734 -3.49 1 98.69 125 GLY A C 1
ATOM 958 O O . GLY A 1 125 ? -1.296 -18.641 -2.92 1 98.69 125 GLY A O 1
ATOM 959 N N . SER A 1 126 ? -0.96 -20.828 -2.916 1 98.75 126 SER A N 1
ATOM 960 C CA . SER A 1 126 ? -0.357 -20.859 -1.588 1 98.75 126 SER A CA 1
ATOM 961 C C . SER A 1 126 ? 0.877 -21.766 -1.56 1 98.75 126 SER A C 1
ATOM 963 O O . SER A 1 126 ? 0.879 -22.844 -2.148 1 98.75 126 SER A O 1
ATOM 965 N N . ILE A 1 127 ? 1.87 -21.281 -0.897 1 98 127 ILE A N 1
ATOM 966 C CA . ILE A 1 127 ? 3.072 -22.109 -0.789 1 98 127 ILE A CA 1
ATOM 967 C C . ILE A 1 127 ? 2.953 -23.031 0.414 1 98 127 ILE A C 1
ATOM 969 O O . ILE A 1 127 ? 3.893 -23.766 0.735 1 98 127 ILE A O 1
ATOM 973 N N . ARG A 1 128 ? 1.751 -23.016 1.049 1 98.25 128 ARG A N 1
ATOM 974 C CA . ARG A 1 128 ? 1.569 -23.875 2.207 1 98.25 128 ARG A CA 1
ATOM 975 C C . ARG A 1 128 ? 0.362 -24.797 2.021 1 98.25 128 ARG A C 1
ATOM 977 O O . ARG A 1 128 ? 0.465 -26 2.191 1 98.25 128 ARG A O 1
ATOM 984 N N . MET A 1 129 ? -0.773 -24.203 1.681 1 98.19 129 MET A N 1
ATOM 985 C CA . MET A 1 129 ? -2.043 -24.922 1.633 1 98.19 129 MET A CA 1
ATOM 986 C C . MET A 1 129 ? -2.756 -24.672 0.307 1 98.19 129 MET A C 1
ATOM 988 O O . MET A 1 129 ? -3.834 -24.078 0.278 1 98.19 129 MET A O 1
ATOM 992 N N . PRO A 1 130 ? -2.186 -25.297 -0.759 1 98.12 130 PRO A N 1
ATOM 993 C CA . PRO A 1 130 ? -2.807 -25.078 -2.066 1 98.12 130 PRO A CA 1
ATOM 994 C C . PRO A 1 130 ? -4.227 -25.625 -2.146 1 98.12 130 PRO A C 1
ATOM 996 O O . PRO A 1 130 ? -4.574 -26.562 -1.414 1 98.12 130 PRO A O 1
ATOM 999 N N . ARG A 1 131 ? -4.996 -25.016 -2.934 1 97.81 131 ARG A N 1
ATOM 1000 C CA . ARG A 1 131 ? -6.34 -25.5 -3.24 1 97.81 131 ARG A CA 1
ATOM 1001 C C . ARG A 1 131 ? -6.52 -25.688 -4.742 1 97.81 131 ARG A C 1
ATOM 1003 O O . ARG A 1 131 ? -6.004 -24.906 -5.543 1 97.81 131 ARG A O 1
ATOM 1010 N N . GLY A 1 132 ? -7.262 -26.656 -5.105 1 96.12 132 GLY A N 1
ATOM 1011 C CA . GLY A 1 132 ? -7.508 -26.953 -6.508 1 96.12 132 GLY A CA 1
ATOM 1012 C C . GLY A 1 132 ? -6.375 -27.719 -7.164 1 96.12 132 GLY A C 1
ATOM 1013 O O . GLY A 1 132 ? -6.523 -28.234 -8.273 1 96.12 132 GLY A O 1
ATOM 1014 N N . ARG A 1 133 ? -5.195 -27.828 -6.484 1 96.38 133 ARG A N 1
ATOM 1015 C CA . ARG A 1 133 ? -4.031 -28.578 -6.93 1 96.38 133 ARG A CA 1
ATOM 1016 C C . ARG A 1 133 ? -3.168 -29.016 -5.75 1 96.38 133 ARG A C 1
ATOM 1018 O O . ARG A 1 133 ? -3.355 -28.531 -4.629 1 96.38 133 ARG A O 1
ATOM 1025 N N . LYS A 1 134 ? -2.252 -29.875 -6.012 1 96.56 134 LYS A N 1
ATOM 1026 C CA . LYS A 1 134 ? -1.415 -30.391 -4.934 1 96.56 134 LYS A CA 1
ATOM 1027 C C . LYS A 1 134 ? -0.159 -29.547 -4.754 1 96.56 134 LYS A C 1
ATOM 1029 O O . LYS A 1 134 ? 0.364 -29.438 -3.645 1 96.56 134 LYS A O 1
ATOM 1034 N N . GLU A 1 135 ? 0.259 -28.984 -5.867 1 98 135 GLU A N 1
ATOM 1035 C CA . GLU A 1 135 ? 1.53 -28.266 -5.84 1 98 135 GLU A CA 1
ATOM 1036 C C . GLU A 1 135 ? 1.411 -26.969 -5.059 1 98 135 GLU A C 1
ATOM 1038 O O . GLU A 1 135 ? 0.44 -26.219 -5.223 1 98 135 GLU A O 1
ATOM 1043 N N . LYS A 1 136 ? 2.293 -26.703 -4.188 1 98.62 136 LYS A N 1
ATOM 1044 C CA . LYS A 1 136 ? 2.479 -25.406 -3.555 1 98.62 136 LYS A CA 1
ATOM 1045 C C . LYS A 1 136 ? 3.115 -24.406 -4.52 1 98.62 136 LYS A C 1
ATOM 1047 O O . LYS A 1 136 ? 4.188 -24.672 -5.066 1 98.62 136 LYS A O 1
ATOM 1052 N N . THR A 1 137 ? 2.434 -23.266 -4.707 1 98.81 137 THR A N 1
ATOM 1053 C CA . THR A 1 137 ? 2.865 -22.484 -5.867 1 98.81 137 THR A CA 1
ATOM 1054 C C . THR A 1 137 ? 3.139 -21.031 -5.48 1 98.81 137 THR A C 1
ATOM 1056 O O . THR A 1 137 ? 2.568 -20.531 -4.512 1 98.81 137 THR A O 1
ATOM 1059 N N . TYR A 1 138 ? 4.043 -20.406 -6.141 1 98.88 138 TYR A N 1
ATOM 1060 C CA . TYR A 1 138 ? 4.219 -18.969 -6.316 1 98.88 138 TYR A CA 1
ATOM 1061 C C . TYR A 1 138 ? 4.285 -18.609 -7.793 1 98.88 138 TYR A C 1
ATOM 1063 O O . TYR A 1 138 ? 4.273 -19.484 -8.656 1 98.88 138 TYR A O 1
ATOM 1071 N N . ALA A 1 139 ? 4.301 -17.297 -8.141 1 98.94 139 ALA A N 1
ATOM 1072 C CA . ALA A 1 139 ? 4.219 -16.906 -9.547 1 98.94 139 ALA A CA 1
ATOM 1073 C C . ALA A 1 139 ? 5.25 -15.828 -9.883 1 98.94 139 ALA A C 1
ATOM 1075 O O . ALA A 1 139 ? 5.676 -15.078 -9 1 98.94 139 ALA A O 1
ATOM 1076 N N . LEU A 1 140 ? 5.664 -15.859 -11.086 1 98.81 140 LEU A N 1
ATOM 1077 C CA . LEU A 1 140 ? 6.41 -14.758 -11.688 1 98.81 140 LEU A CA 1
ATOM 1078 C C . LEU A 1 140 ? 5.594 -14.086 -12.789 1 98.81 140 LEU A C 1
ATOM 1080 O O . LEU A 1 140 ? 4.922 -14.766 -13.57 1 98.81 140 LEU A O 1
ATOM 1084 N N . CYS A 1 141 ? 5.594 -12.828 -12.805 1 98.44 141 CYS A N 1
ATOM 1085 C CA . CYS A 1 141 ? 4.977 -12.023 -13.852 1 98.44 141 CYS A CA 1
ATOM 1086 C C . CYS A 1 141 ? 6.008 -11.148 -14.547 1 98.44 141 CYS A C 1
ATOM 1088 O O . CYS A 1 141 ? 6.652 -10.312 -13.914 1 98.44 141 CYS A O 1
ATOM 1090 N N . GLU A 1 142 ? 6.113 -11.336 -15.797 1 97.06 142 GLU A N 1
ATOM 1091 C CA . GLU A 1 142 ? 7.09 -10.57 -16.562 1 97.06 142 GLU A CA 1
ATOM 1092 C C . GLU A 1 142 ? 6.41 -9.758 -17.672 1 97.06 142 GLU A C 1
ATOM 1094 O O . GLU A 1 142 ? 5.512 -10.25 -18.344 1 97.06 142 GLU A O 1
ATOM 1099 N N . ILE A 1 143 ? 6.809 -8.523 -17.766 1 94.88 143 ILE A N 1
ATOM 1100 C CA . ILE A 1 143 ? 6.336 -7.672 -18.844 1 94.88 143 ILE A CA 1
ATOM 1101 C C . ILE A 1 143 ? 7.504 -7.285 -19.75 1 94.88 143 ILE A C 1
ATOM 1103 O O . ILE A 1 143 ? 8.539 -6.809 -19.266 1 94.88 143 ILE A O 1
ATOM 1107 N N . GLN A 1 144 ? 7.348 -7.543 -20.938 1 90.31 144 GLN A N 1
ATOM 1108 C CA . GLN A 1 144 ? 8.32 -7.148 -21.953 1 90.31 144 GLN A CA 1
ATOM 1109 C C . GLN A 1 144 ? 7.629 -6.793 -23.266 1 90.31 144 GLN A C 1
ATOM 1111 O O . GLN A 1 144 ? 6.824 -7.566 -23.781 1 90.31 144 GLN A O 1
ATOM 1116 N N . ASP A 1 145 ? 7.887 -5.629 -23.781 1 87.81 145 ASP A N 1
ATOM 1117 C CA . ASP A 1 145 ? 7.438 -5.184 -25.094 1 87.81 145 ASP A CA 1
ATOM 1118 C C . ASP A 1 145 ? 5.926 -5.332 -25.234 1 87.81 145 ASP A C 1
ATOM 1120 O O . ASP A 1 145 ? 5.445 -5.918 -26.203 1 87.81 145 ASP A O 1
ATOM 1124 N N . GLY A 1 146 ? 5.203 -5 -24.219 1 86.38 146 GLY A N 1
ATOM 1125 C CA . GLY A 1 146 ? 3.752 -4.992 -24.297 1 86.38 146 GLY A CA 1
ATOM 1126 C C . GLY A 1 146 ? 3.135 -6.359 -24.062 1 86.38 146 GLY A C 1
ATOM 1127 O O . GLY A 1 146 ? 1.916 -6.52 -24.141 1 86.38 146 GLY A O 1
ATOM 1128 N N . GLN A 1 147 ? 4.012 -7.324 -23.766 1 93.75 147 GLN A N 1
ATOM 1129 C CA . GLN A 1 147 ? 3.535 -8.672 -23.469 1 93.75 147 GLN A CA 1
ATOM 1130 C C . GLN A 1 147 ? 3.777 -9.031 -22 1 93.75 147 GLN A C 1
ATOM 1132 O O . GLN A 1 147 ? 4.809 -8.672 -21.422 1 93.75 147 GLN A O 1
ATOM 1137 N N . MET A 1 148 ? 2.799 -9.711 -21.5 1 96.69 148 MET A N 1
ATOM 1138 C CA . MET A 1 148 ? 2.902 -10.188 -20.125 1 96.69 148 MET A CA 1
ATOM 1139 C C . MET A 1 148 ? 2.887 -11.711 -20.062 1 96.69 148 MET A C 1
ATOM 1141 O O . MET A 1 148 ? 2.037 -12.352 -20.688 1 96.69 148 MET A O 1
ATOM 1145 N N . VAL A 1 149 ? 3.852 -12.227 -19.391 1 98 149 VAL A N 1
ATOM 1146 C CA . VAL A 1 149 ? 3.9 -13.672 -19.188 1 98 149 VAL A CA 1
ATOM 1147 C C . VAL A 1 149 ? 3.797 -13.992 -17.703 1 98 149 VAL A C 1
ATOM 1149 O O . VAL A 1 149 ? 4.516 -13.406 -16.891 1 98 149 VAL A O 1
ATOM 1152 N N . VAL A 1 150 ? 2.871 -14.875 -17.375 1 98.75 150 VAL A N 1
ATOM 1153 C CA . VAL A 1 150 ? 2.717 -15.344 -16 1 98.75 150 VAL A CA 1
ATOM 1154 C C . VAL A 1 150 ? 3.09 -16.812 -15.914 1 98.75 150 VAL A C 1
ATOM 1156 O O . VAL A 1 150 ? 2.555 -17.641 -16.656 1 98.75 150 VAL A O 1
ATOM 1159 N N . GLU A 1 151 ? 4.043 -17.094 -15.023 1 98.81 151 GLU A N 1
ATOM 1160 C CA . GLU A 1 151 ? 4.492 -18.453 -14.805 1 98.81 151 GLU A CA 1
ATOM 1161 C C . GLU A 1 151 ? 4.324 -18.875 -13.344 1 98.81 151 GLU A C 1
ATOM 1163 O O . GLU A 1 151 ? 4.535 -18.062 -12.438 1 98.81 151 GLU A O 1
ATOM 1168 N N . PHE A 1 152 ? 3.963 -20.109 -13.188 1 98.88 152 PHE A N 1
ATOM 1169 C CA . PHE A 1 152 ? 3.809 -20.656 -11.844 1 98.88 152 PHE A CA 1
ATOM 1170 C C . PHE A 1 152 ? 4.902 -21.672 -11.539 1 98.88 152 PHE A C 1
ATOM 1172 O O . PHE A 1 152 ? 5.301 -22.438 -12.414 1 98.88 152 PHE A O 1
ATOM 1179 N N . TYR A 1 153 ? 5.34 -21.656 -10.32 1 98.88 153 TYR A N 1
ATOM 1180 C CA . TYR A 1 153 ? 6.418 -22.516 -9.875 1 98.88 153 TYR A CA 1
ATOM 1181 C C . TYR A 1 153 ? 6.043 -23.234 -8.578 1 98.88 153 TYR A C 1
ATOM 1183 O O . TYR A 1 153 ? 5.305 -22.703 -7.754 1 98.88 153 TYR A O 1
ATOM 1191 N N . THR A 1 154 ? 6.645 -24.422 -8.414 1 98.44 154 THR A N 1
ATOM 1192 C CA . THR A 1 154 ? 6.555 -25.109 -7.137 1 98.44 154 THR A CA 1
ATOM 1193 C C . THR A 1 154 ? 7.543 -24.531 -6.133 1 98.44 154 THR A C 1
ATOM 1195 O O . THR A 1 154 ? 8.414 -23.734 -6.496 1 98.44 154 THR A O 1
ATOM 1198 N N . LEU A 1 155 ? 7.379 -24.906 -4.91 1 96.81 155 LEU A N 1
ATOM 1199 C CA . LEU A 1 155 ? 8.289 -24.469 -3.855 1 96.81 155 LEU A CA 1
ATOM 1200 C C . LEU A 1 155 ? 9.727 -24.844 -4.184 1 96.81 155 LEU A C 1
ATOM 1202 O O . LEU A 1 155 ? 10.656 -24.125 -3.812 1 96.81 155 LEU A O 1
ATOM 1206 N N . ASP A 1 156 ? 9.898 -25.891 -4.988 1 94.81 156 ASP A N 1
ATOM 1207 C CA . ASP A 1 156 ? 11.227 -26.375 -5.348 1 94.81 156 ASP A CA 1
ATOM 1208 C C . ASP A 1 156 ? 11.766 -25.641 -6.574 1 94.81 156 ASP A C 1
ATOM 1210 O O . ASP A 1 156 ? 12.867 -25.922 -7.039 1 94.81 156 ASP A O 1
ATOM 1214 N N . GLY A 1 157 ? 10.977 -24.734 -7.09 1 97.19 157 GLY A N 1
ATOM 1215 C CA . GLY A 1 157 ? 11.445 -23.922 -8.203 1 97.19 157 GLY A CA 1
ATOM 1216 C C . GLY A 1 157 ? 11.18 -24.562 -9.555 1 97.19 157 GLY A C 1
ATOM 1217 O O . GLY A 1 157 ? 11.781 -24.172 -10.555 1 97.19 157 GLY A O 1
ATOM 1218 N N . GLU A 1 158 ? 10.312 -25.547 -9.516 1 97.94 158 GLU A N 1
ATOM 1219 C CA . GLU A 1 158 ? 9.945 -26.188 -10.773 1 97.94 158 GLU A CA 1
ATOM 1220 C C . GLU A 1 158 ? 8.789 -25.453 -11.445 1 97.94 158 GLU A C 1
ATOM 1222 O O . GLU A 1 158 ? 7.754 -25.219 -10.812 1 97.94 158 GLU A O 1
ATOM 1227 N N . ARG A 1 159 ? 8.945 -25.219 -12.695 1 98.31 159 ARG A N 1
ATOM 1228 C CA . ARG A 1 159 ? 7.914 -24.5 -13.438 1 98.31 159 ARG A CA 1
ATOM 1229 C C . ARG A 1 159 ? 6.754 -25.422 -13.789 1 98.31 159 ARG A C 1
ATOM 1231 O O . ARG A 1 159 ? 6.965 -26.562 -14.211 1 98.31 159 ARG A O 1
ATOM 1238 N N . LEU A 1 160 ? 5.566 -24.953 -13.539 1 98.44 160 LEU A N 1
ATOM 1239 C CA . LEU A 1 160 ? 4.375 -25.672 -13.984 1 98.44 160 LEU A CA 1
ATOM 1240 C C . LEU A 1 160 ? 3.961 -25.234 -15.383 1 98.44 160 LEU A C 1
ATOM 1242 O O . LEU A 1 160 ? 3.156 -24.312 -15.539 1 98.44 160 LEU A O 1
ATOM 1246 N N . GLU A 1 161 ? 4.461 -25.906 -16.391 1 98.06 161 GLU A N 1
ATOM 1247 C CA . GLU A 1 161 ? 4.379 -25.5 -17.781 1 98.06 161 GLU A CA 1
ATOM 1248 C C . GLU A 1 161 ? 2.93 -25.344 -18.234 1 98.06 161 GLU A C 1
ATOM 1250 O O . GLU A 1 161 ? 2.609 -24.453 -19.016 1 98.06 161 GLU A O 1
ATOM 1255 N N . GLU A 1 162 ? 2.088 -26.109 -17.656 1 97.56 162 GLU A N 1
ATOM 1256 C CA . GLU A 1 162 ? 0.694 -26.125 -18.094 1 97.56 162 GLU A CA 1
ATOM 1257 C C . GLU A 1 162 ? -0.052 -24.891 -17.594 1 97.56 162 GLU A C 1
ATOM 1259 O O . GLU A 1 162 ? -1.158 -24.609 -18.062 1 97.56 162 GLU A O 1
ATOM 1264 N N . MET A 1 163 ? 0.589 -24.156 -16.719 1 98.19 163 MET A N 1
ATOM 1265 C CA . MET A 1 163 ? -0.113 -23.016 -16.109 1 98.19 163 MET A CA 1
ATOM 1266 C C . MET A 1 163 ? 0.398 -21.703 -16.688 1 98.19 163 MET A C 1
ATOM 1268 O O . MET A 1 163 ? -0.093 -20.625 -16.328 1 98.19 163 MET A O 1
ATOM 1272 N N . LYS A 1 164 ? 1.336 -21.812 -17.594 1 98.38 164 LYS A N 1
ATOM 1273 C CA . LYS A 1 164 ? 1.879 -20.594 -18.188 1 98.38 164 LYS A CA 1
ATOM 1274 C C . LYS A 1 164 ? 0.814 -19.859 -18.984 1 98.38 164 LYS A C 1
ATOM 1276 O O . LYS A 1 164 ? 0.056 -20.469 -19.75 1 98.38 164 LYS A O 1
ATOM 1281 N N . LYS A 1 165 ? 0.696 -18.531 -18.812 1 98.25 165 LYS A N 1
ATOM 1282 C CA . LYS A 1 165 ? -0.249 -17.688 -19.547 1 98.25 165 LYS A CA 1
ATOM 1283 C C . LYS A 1 165 ? 0.447 -16.484 -20.156 1 98.25 165 LYS A C 1
ATOM 1285 O O . LYS A 1 165 ? 1.393 -15.945 -19.578 1 98.25 165 LYS A O 1
ATOM 1290 N N . ARG A 1 166 ? -0.047 -16.172 -21.312 1 97.38 166 ARG A N 1
ATOM 1291 C CA . ARG A 1 166 ? 0.428 -14.969 -22 1 97.38 166 ARG A CA 1
ATOM 1292 C C . ARG A 1 166 ? -0.718 -14 -22.266 1 97.38 166 ARG A C 1
ATOM 1294 O O . ARG A 1 166 ? -1.816 -14.414 -22.641 1 97.38 166 ARG A O 1
ATOM 1301 N N . PHE A 1 167 ? -0.416 -12.758 -21.922 1 96.75 167 PHE A N 1
ATOM 1302 C CA . PHE A 1 167 ? -1.396 -11.703 -22.156 1 96.75 167 PHE A CA 1
ATOM 1303 C C . PHE A 1 167 ? -0.778 -10.547 -22.922 1 96.75 167 PHE A C 1
ATOM 1305 O O . PHE A 1 167 ? 0.434 -10.328 -22.859 1 96.75 167 PHE A O 1
ATOM 1312 N N . SER A 1 168 ? -1.6 -9.773 -23.625 1 90.25 168 SER A N 1
ATOM 1313 C CA . SER A 1 168 ? -1.188 -8.508 -24.234 1 90.25 168 SER A CA 1
ATOM 1314 C C . SER A 1 168 ? -1.659 -7.32 -23.406 1 90.25 168 SER A C 1
ATOM 1316 O O . SER A 1 168 ? -2.846 -7.207 -23.078 1 90.25 168 SER A O 1
ATOM 1318 N N . ILE A 1 169 ? -0.693 -6.586 -22.875 1 78.88 169 ILE A N 1
ATOM 1319 C CA . ILE A 1 169 ? -1.112 -5.453 -22.062 1 78.88 169 ILE A CA 1
ATOM 1320 C C . ILE A 1 169 ? -0.875 -4.152 -22.828 1 78.88 169 ILE A C 1
ATOM 1322 O O . ILE A 1 169 ? -0.945 -3.064 -22.25 1 78.88 169 ILE A O 1
ATOM 1326 N N . ALA A 1 170 ? -1.111 -3.836 -24.188 1 62.16 170 ALA A N 1
ATOM 1327 C CA . ALA A 1 170 ? -0.962 -2.648 -25.031 1 62.16 170 ALA A CA 1
ATOM 1328 C C . ALA A 1 170 ? -1.905 -1.537 -24.578 1 62.16 170 ALA A C 1
ATOM 1330 O O . ALA A 1 170 ? -2.973 -1.808 -24.016 1 62.16 170 ALA A O 1
ATOM 1331 N N . MET B 1 1 ? -13.258 7.488 14.102 1 93.25 1 MET B N 1
ATOM 1332 C CA . MET B 1 1 ? -11.984 6.891 13.711 1 93.25 1 MET B CA 1
ATOM 1333 C C . MET B 1 1 ? -10.938 7.965 13.445 1 93.25 1 MET B C 1
ATOM 1335 O O . MET B 1 1 ? -11.266 9.055 12.969 1 93.25 1 MET B O 1
ATOM 1339 N N . LYS B 1 2 ? -9.789 7.719 13.883 1 97.56 2 LYS B N 1
ATOM 1340 C CA . LYS B 1 2 ? -8.758 8.75 13.875 1 97.56 2 LYS B CA 1
ATOM 1341 C C . LYS B 1 2 ? -7.465 8.234 13.25 1 97.56 2 LYS B C 1
ATOM 1343 O O . LYS B 1 2 ? -7.035 7.113 13.531 1 97.56 2 LYS B O 1
ATOM 1348 N N . ALA B 1 3 ? -6.914 9.078 12.352 1 98.31 3 ALA B N 1
ATOM 1349 C CA . ALA B 1 3 ? -5.633 8.758 11.727 1 98.31 3 ALA B CA 1
ATOM 1350 C C . ALA B 1 3 ? -4.559 9.766 12.133 1 98.31 3 ALA B C 1
ATOM 1352 O O . ALA B 1 3 ? -4.793 10.977 12.109 1 98.31 3 ALA B O 1
ATOM 1353 N N . LEU B 1 4 ? -3.428 9.227 12.578 1 98.81 4 LEU B N 1
ATOM 1354 C CA . LEU B 1 4 ? -2.225 10.047 12.711 1 98.81 4 LEU B CA 1
ATOM 1355 C C . LEU B 1 4 ? -1.45 10.078 11.391 1 98.81 4 LEU B C 1
ATOM 1357 O O . LEU B 1 4 ? -1.163 9.031 10.805 1 98.81 4 LEU B O 1
ATOM 1361 N N . ILE B 1 5 ? -1.128 11.258 10.875 1 98.88 5 ILE B N 1
ATOM 1362 C CA . ILE B 1 5 ? -0.456 11.406 9.594 1 98.88 5 ILE B CA 1
ATOM 1363 C C . ILE B 1 5 ? 0.845 12.188 9.773 1 98.88 5 ILE B C 1
ATOM 1365 O O . ILE B 1 5 ? 0.834 13.32 10.258 1 98.88 5 ILE B O 1
ATOM 1369 N N . VAL B 1 6 ? 1.966 11.602 9.453 1 98.88 6 VAL B N 1
ATOM 1370 C CA . VAL B 1 6 ? 3.283 12.227 9.484 1 98.88 6 VAL B CA 1
ATOM 1371 C C . VAL B 1 6 ? 3.961 12.07 8.125 1 98.88 6 VAL B C 1
ATOM 1373 O O . VAL B 1 6 ? 3.58 11.211 7.324 1 98.88 6 VAL B O 1
ATOM 1376 N N . SER B 1 7 ? 4.863 12.953 7.805 1 98.81 7 SER B N 1
ATOM 1377 C CA . SER B 1 7 ? 5.605 12.859 6.551 1 98.81 7 SER B CA 1
ATOM 1378 C C . SER B 1 7 ? 6.961 13.547 6.664 1 98.81 7 SER B C 1
ATOM 1380 O O . SER B 1 7 ? 7.191 14.336 7.578 1 98.81 7 SER B O 1
ATOM 1382 N N . ASP B 1 8 ? 7.875 13.195 5.785 1 98.81 8 ASP B N 1
ATOM 1383 C CA . ASP B 1 8 ? 9.125 13.906 5.551 1 98.81 8 ASP B CA 1
ATOM 1384 C C . ASP B 1 8 ? 9.891 14.117 6.855 1 98.81 8 ASP B C 1
ATOM 1386 O O . ASP B 1 8 ? 10.281 15.242 7.18 1 98.81 8 ASP B O 1
ATOM 1390 N N . SER B 1 9 ? 10.078 12.984 7.594 1 98.69 9 SER B N 1
ATOM 1391 C CA . SER B 1 9 ? 10.82 13.031 8.852 1 98.69 9 SER B CA 1
ATOM 1392 C C . SER B 1 9 ? 12.328 13.016 8.602 1 98.69 9 SER B C 1
ATOM 1394 O O . SER B 1 9 ? 13.109 13.398 9.477 1 98.69 9 SER B O 1
ATOM 1396 N N . HIS B 1 10 ? 12.805 12.516 7.48 1 98.38 10 HIS B N 1
ATOM 1397 C CA . HIS B 1 10 ? 14.172 12.609 6.992 1 98.38 10 HIS B CA 1
ATOM 1398 C C . HIS B 1 10 ? 15.172 12.148 8.055 1 98.38 10 HIS B C 1
ATOM 1400 O O . HIS B 1 10 ? 16.125 12.867 8.367 1 98.38 10 HIS B O 1
ATOM 1406 N N . GLY B 1 11 ? 14.891 11.031 8.547 1 98 11 GLY B N 1
ATOM 1407 C CA . GLY B 1 11 ? 15.883 10.391 9.391 1 98 11 GLY B CA 1
ATOM 1408 C C . GLY B 1 11 ? 15.648 10.602 10.875 1 98 11 GLY B C 1
ATOM 1409 O O . GLY B 1 11 ? 16.344 10.031 11.711 1 98 11 GLY B O 1
ATOM 1410 N N . LEU B 1 12 ? 14.633 11.375 11.258 1 98 12 LEU B N 1
ATOM 1411 C CA . LEU B 1 12 ? 14.352 11.609 12.664 1 98 12 LEU B CA 1
ATOM 1412 C C . LEU B 1 12 ? 13.789 10.352 13.32 1 98 12 LEU B C 1
ATOM 1414 O O . LEU B 1 12 ? 12.812 9.773 12.836 1 98 12 LEU B O 1
ATOM 1418 N N . THR B 1 13 ? 14.375 9.969 14.453 1 98.06 13 THR B N 1
ATOM 1419 C CA . THR B 1 13 ? 13.945 8.766 15.156 1 98.06 13 THR B CA 1
ATOM 1420 C C . THR B 1 13 ? 13.258 9.117 16.469 1 98.06 13 THR B C 1
ATOM 1422 O O . THR B 1 13 ? 12.109 8.719 16.703 1 98.06 13 THR B O 1
ATOM 1425 N N . GLN B 1 14 ? 13.859 9.953 17.25 1 97.88 14 GLN B N 1
ATOM 1426 C CA . GLN B 1 14 ? 13.297 10.32 18.547 1 97.88 14 GLN B CA 1
ATOM 1427 C C . GLN B 1 14 ? 11.953 11.031 18.375 1 97.88 14 GLN B C 1
ATOM 1429 O O . GLN B 1 14 ? 10.984 10.719 19.078 1 97.88 14 GLN B O 1
ATOM 1434 N N . GLU B 1 15 ? 11.891 11.883 17.438 1 98.06 15 GLU B N 1
ATOM 1435 C CA . GLU B 1 15 ? 10.688 12.664 17.188 1 98.06 15 GLU B CA 1
ATOM 1436 C C . GLU B 1 15 ? 9.531 11.766 16.75 1 98.06 15 GLU B C 1
ATOM 1438 O O . GLU B 1 15 ? 8.398 11.93 17.219 1 98.06 15 GLU B O 1
ATOM 1443 N N . LEU B 1 16 ? 9.812 10.82 15.867 1 98.06 16 LEU B N 1
ATOM 1444 C CA . LEU B 1 16 ? 8.781 9.883 15.43 1 98.06 16 LEU B CA 1
ATOM 1445 C C . LEU B 1 16 ? 8.266 9.055 16.594 1 98.06 16 LEU B C 1
ATOM 1447 O O . LEU B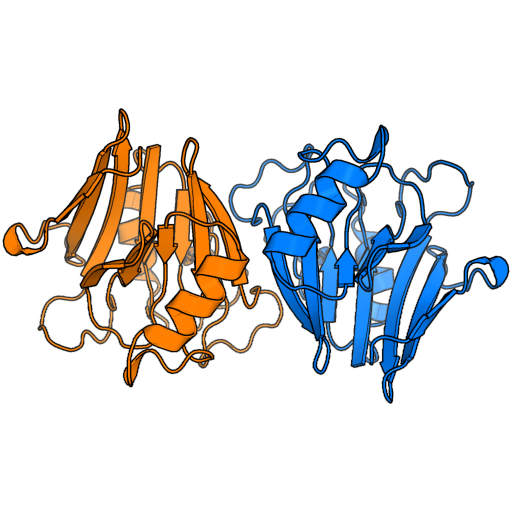 1 16 ? 7.062 8.844 16.734 1 98.06 16 LEU B O 1
ATOM 1451 N N . ASN B 1 17 ? 9.188 8.664 17.438 1 98.06 17 ASN B N 1
ATOM 1452 C CA . ASN B 1 17 ? 8.797 7.879 18.609 1 98.06 17 ASN B CA 1
ATOM 1453 C C . ASN B 1 17 ? 7.914 8.68 19.562 1 98.06 17 ASN B C 1
ATOM 1455 O O . ASN B 1 17 ? 6.926 8.156 20.078 1 98.06 17 ASN B O 1
ATOM 1459 N N . ILE B 1 18 ? 8.273 9.867 19.734 1 97.81 18 ILE B N 1
ATOM 1460 C CA . ILE B 1 18 ? 7.508 10.734 20.625 1 97.81 18 ILE B CA 1
ATOM 1461 C C . ILE B 1 18 ? 6.086 10.898 20.094 1 97.81 18 ILE B C 1
ATOM 1463 O O . ILE B 1 18 ? 5.117 10.75 20.844 1 97.81 18 ILE B O 1
ATOM 1467 N N . ILE B 1 19 ? 5.941 11.164 18.828 1 98.25 19 ILE B N 1
ATOM 1468 C CA . ILE B 1 19 ? 4.637 11.367 18.219 1 98.25 19 ILE B CA 1
ATOM 1469 C C . ILE B 1 19 ? 3.83 10.07 18.266 1 98.25 19 ILE B C 1
ATOM 1471 O O . ILE B 1 19 ? 2.65 10.078 18.625 1 98.25 19 ILE B O 1
ATOM 1475 N N . LYS B 1 20 ? 4.477 9.023 17.938 1 97.19 20 LYS B N 1
ATOM 1476 C CA . LYS B 1 20 ? 3.844 7.707 17.969 1 97.19 20 LYS B CA 1
ATOM 1477 C C . LYS B 1 20 ? 3.293 7.387 19.359 1 97.19 20 LYS B C 1
ATOM 1479 O O . LYS B 1 20 ? 2.137 6.984 19.5 1 97.19 20 LYS B O 1
ATOM 1484 N N . GLU B 1 21 ? 4.117 7.57 20.328 1 97.12 21 GLU B N 1
ATOM 1485 C CA . GLU B 1 21 ? 3.713 7.262 21.688 1 97.12 21 GLU B CA 1
ATOM 1486 C C . GLU B 1 21 ? 2.586 8.18 22.156 1 97.12 21 GLU B C 1
ATOM 1488 O O . GLU B 1 21 ? 1.662 7.742 22.844 1 97.12 21 GLU B O 1
ATOM 1493 N N . ARG B 1 22 ? 2.65 9.383 21.75 1 97.94 22 ARG B N 1
ATOM 1494 C CA . ARG B 1 22 ? 1.65 10.375 22.141 1 97.94 22 ARG B CA 1
ATOM 1495 C C . ARG B 1 22 ? 0.263 9.977 21.656 1 97.94 22 ARG B C 1
ATOM 1497 O O . ARG B 1 22 ? -0.734 10.203 22.328 1 97.94 22 ARG B O 1
ATOM 1504 N N . HIS B 1 23 ? 0.208 9.281 20.484 1 97.62 23 HIS B N 1
ATOM 1505 C CA . HIS B 1 23 ? -1.093 9.047 19.859 1 97.62 23 HIS B CA 1
ATOM 1506 C C . HIS B 1 23 ? -1.387 7.555 19.75 1 97.62 23 HIS B C 1
ATOM 1508 O O . HIS B 1 23 ? -2.326 7.156 19.062 1 97.62 23 HIS B O 1
ATOM 1514 N N . ARG B 1 24 ? -0.609 6.758 20.375 1 94 24 ARG B N 1
ATOM 1515 C CA . ARG B 1 24 ? -0.723 5.305 20.297 1 94 24 ARG B CA 1
ATOM 1516 C C . ARG B 1 24 ? -2.111 4.844 20.734 1 94 24 ARG B C 1
ATOM 1518 O O . ARG B 1 24 ? -2.648 3.881 20.188 1 94 24 ARG B O 1
ATOM 1525 N N . SER B 1 25 ? -2.73 5.598 21.656 1 94.19 25 SER B N 1
ATOM 1526 C CA . SER B 1 25 ? -3.984 5.141 22.25 1 94.19 25 SER B CA 1
ATOM 1527 C C . SER B 1 25 ? -5.184 5.793 21.562 1 94.19 25 SER B C 1
ATOM 1529 O O . SER B 1 25 ? -6.316 5.332 21.719 1 94.19 25 SER B O 1
ATOM 1531 N N . ASP B 1 26 ? -4.93 6.789 20.797 1 94.31 26 ASP B N 1
ATOM 1532 C CA . ASP B 1 26 ? -6.117 7.477 20.297 1 94.31 26 ASP B CA 1
ATOM 1533 C C . ASP B 1 26 ? -6.188 7.402 18.781 1 94.31 26 ASP B C 1
ATOM 1535 O O . ASP B 1 26 ? -7.238 7.652 18.188 1 94.31 26 ASP B O 1
ATOM 1539 N N . ALA B 1 27 ? -5.133 7.09 18.141 1 96.69 27 ALA B N 1
ATOM 1540 C CA . ALA B 1 27 ? -5.184 6.914 16.688 1 96.69 27 ALA B CA 1
ATOM 1541 C C . ALA B 1 27 ? -5.543 5.48 16.328 1 96.69 27 ALA B C 1
ATOM 1543 O O . ALA B 1 27 ? -5.004 4.531 16.891 1 96.69 27 ALA B O 1
ATOM 1544 N N . ASP B 1 28 ? -6.469 5.348 15.398 1 96.06 28 ASP B N 1
ATOM 1545 C CA . ASP B 1 28 ? -6.852 4.031 14.898 1 96.06 28 ASP B CA 1
ATOM 1546 C C . ASP B 1 28 ? -5.859 3.533 13.844 1 96.06 28 ASP B C 1
ATOM 1548 O O . ASP B 1 28 ? -5.68 2.326 13.68 1 96.06 28 ASP B O 1
ATOM 1552 N N . ILE B 1 29 ? -5.273 4.422 13.172 1 96.81 29 ILE B N 1
ATOM 1553 C CA . ILE B 1 29 ? -4.27 4.105 12.156 1 96.81 29 ILE B CA 1
ATOM 1554 C C . ILE B 1 29 ? -3.203 5.199 12.133 1 96.81 29 ILE B C 1
ATOM 1556 O O . ILE B 1 29 ? -3.502 6.371 12.352 1 96.81 29 ILE B O 1
ATOM 1560 N N . MET B 1 30 ? -1.947 4.809 11.914 1 98.25 30 MET B N 1
ATOM 1561 C CA . MET B 1 30 ? -0.841 5.75 11.75 1 98.25 30 MET B CA 1
ATOM 1562 C C . MET B 1 30 ? -0.225 5.629 10.359 1 98.25 30 MET B C 1
ATOM 1564 O O . MET B 1 30 ? 0.032 4.52 9.883 1 98.25 30 MET B O 1
ATOM 1568 N N . ILE B 1 31 ? -0.018 6.812 9.742 1 98.56 31 ILE B N 1
ATOM 1569 C CA . ILE B 1 31 ? 0.44 6.867 8.359 1 98.56 31 ILE B CA 1
ATOM 1570 C C . ILE B 1 31 ? 1.729 7.68 8.273 1 98.56 31 ILE B C 1
ATOM 1572 O O . ILE B 1 31 ? 1.843 8.742 8.891 1 98.56 31 ILE B O 1
ATOM 1576 N N . HIS B 1 32 ? 2.705 7.18 7.59 1 98.75 32 HIS B N 1
ATOM 1577 C CA . HIS B 1 32 ? 3.861 7.957 7.156 1 98.75 32 HIS B CA 1
ATOM 1578 C C . HIS B 1 32 ? 3.877 8.125 5.641 1 98.75 32 HIS B C 1
ATOM 1580 O O . HIS B 1 32 ? 4.043 7.145 4.906 1 98.75 32 HIS B O 1
ATOM 1586 N N . CYS B 1 33 ? 3.812 9.344 5.18 1 98.81 33 CYS B N 1
ATOM 1587 C CA . CYS B 1 33 ? 3.602 9.609 3.762 1 98.81 33 CYS B CA 1
ATOM 1588 C C . CYS B 1 33 ? 4.926 9.633 3.006 1 98.81 33 CYS B C 1
ATOM 1590 O O . CYS B 1 33 ? 5.012 10.18 1.907 1 98.81 33 CYS B O 1
ATOM 1592 N N . GLY B 1 34 ? 5.984 9.109 3.562 1 98.56 34 GLY B N 1
ATOM 1593 C CA . GLY B 1 34 ? 7.215 8.914 2.816 1 98.56 34 GLY B CA 1
ATOM 1594 C C . GLY B 1 34 ? 8.32 9.867 3.23 1 98.56 34 GLY B C 1
ATOM 1595 O O . GLY B 1 34 ? 8.094 10.781 4.02 1 98.56 34 GLY B O 1
ATOM 1596 N N . ASP B 1 35 ? 9.531 9.594 2.736 1 98.69 35 ASP B N 1
ATOM 1597 C CA . ASP B 1 35 ? 10.773 10.281 3.08 1 98.69 35 ASP B CA 1
ATOM 1598 C C . ASP B 1 35 ? 11.062 10.18 4.574 1 98.69 35 ASP B C 1
ATOM 1600 O O . ASP B 1 35 ? 11.336 11.18 5.23 1 98.69 35 ASP B O 1
ATOM 1604 N N . SER B 1 36 ? 10.844 9 5.062 1 98.44 36 SER B N 1
ATOM 1605 C CA . SER B 1 36 ? 11.305 8.703 6.414 1 98.44 36 SER B CA 1
ATOM 1606 C C . SER B 1 36 ? 12.828 8.602 6.473 1 98.44 36 SER B C 1
ATOM 1608 O O . SER B 1 36 ? 13.445 9 7.461 1 98.44 36 SER B O 1
ATOM 1610 N N . GLU B 1 37 ? 13.391 8.016 5.363 1 97.94 37 GLU B N 1
ATOM 1611 C CA . GLU B 1 37 ? 14.812 7.75 5.207 1 97.94 37 GLU B CA 1
ATOM 1612 C C . GLU B 1 37 ? 15.312 6.758 6.258 1 97.94 37 GLU B C 1
ATOM 1614 O O . GLU B 1 37 ? 16.484 6.785 6.637 1 97.94 37 GLU B O 1
ATOM 1619 N N . LEU B 1 38 ? 14.352 5.996 6.781 1 97.31 38 LEU B N 1
ATOM 1620 C CA . LEU B 1 38 ? 14.672 4.922 7.715 1 97.31 38 LEU B CA 1
ATOM 1621 C C . LEU B 1 38 ? 14.508 3.559 7.055 1 97.31 38 LEU B C 1
ATOM 1623 O O . LEU B 1 38 ? 13.836 3.441 6.023 1 97.31 38 LEU B O 1
ATOM 1627 N N . HIS B 1 39 ? 15.156 2.625 7.652 1 94.5 39 HIS B N 1
ATOM 1628 C CA . HIS B 1 39 ? 14.945 1.249 7.215 1 94.5 39 HIS B CA 1
ATOM 1629 C C . HIS B 1 39 ? 13.547 0.768 7.574 1 94.5 39 HIS B C 1
ATOM 1631 O O . HIS B 1 39 ? 13.039 1.071 8.656 1 94.5 39 HIS B O 1
ATOM 1637 N N . PRO B 1 40 ? 12.898 -0.033 6.711 1 92.56 40 PRO B N 1
ATOM 1638 C CA . PRO B 1 40 ? 11.531 -0.501 6.973 1 92.56 40 PRO B CA 1
ATOM 1639 C C . PRO B 1 40 ? 11.414 -1.257 8.297 1 92.56 40 PRO B C 1
ATOM 1641 O O . PRO B 1 40 ? 10.328 -1.317 8.875 1 92.56 40 PRO B O 1
ATOM 1644 N N . LYS B 1 41 ? 12.484 -1.757 8.812 1 90.94 41 LYS B N 1
ATOM 1645 C CA . LYS B 1 41 ? 12.453 -2.547 10.039 1 90.94 41 LYS B CA 1
ATOM 1646 C C . LYS B 1 41 ? 12.773 -1.684 11.258 1 90.94 41 LYS B C 1
ATOM 1648 O O . LYS B 1 41 ? 12.867 -2.191 12.375 1 90.94 41 LYS B O 1
ATOM 1653 N N . SER B 1 42 ? 12.914 -0.415 10.969 1 93.88 42 SER B N 1
ATOM 1654 C CA . SER B 1 42 ? 13.164 0.48 12.094 1 93.88 42 SER B CA 1
ATOM 1655 C C . SER B 1 42 ? 12.016 0.457 13.086 1 93.88 42 SER B C 1
ATOM 1657 O O . SER B 1 42 ? 10.844 0.458 12.695 1 93.88 42 SER B O 1
ATOM 1659 N N . GLY B 1 43 ? 12.328 0.43 14.344 1 94.56 43 GLY B N 1
ATOM 1660 C CA . GLY B 1 43 ? 11.32 0.453 15.391 1 94.56 43 GLY B CA 1
ATOM 1661 C C . GLY B 1 43 ? 10.469 1.706 15.367 1 94.56 43 GLY B C 1
ATOM 1662 O O . GLY B 1 43 ? 9.297 1.674 15.758 1 94.56 43 GLY B O 1
ATOM 1663 N N . GLU B 1 44 ? 11.047 2.771 14.852 1 96.12 44 GLU B N 1
ATOM 1664 C CA . GLU B 1 44 ? 10.359 4.062 14.828 1 96.12 44 GLU B CA 1
ATOM 1665 C C . GLU B 1 44 ? 9.203 4.051 13.836 1 96.12 44 GLU B C 1
ATOM 1667 O O . GLU B 1 44 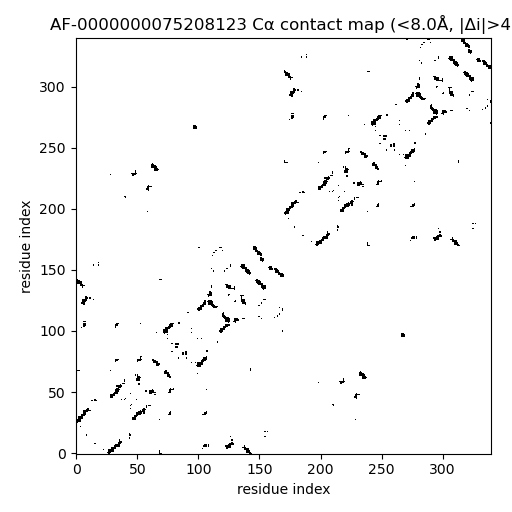? 8.25 4.824 13.977 1 96.12 44 GLU B O 1
ATOM 1672 N N . LEU B 1 45 ? 9.25 3.119 12.906 1 95.88 45 LEU B N 1
ATOM 1673 C CA . LEU B 1 45 ? 8.195 3.043 11.906 1 95.88 45 LEU B CA 1
ATOM 1674 C C . LEU B 1 45 ? 7.188 1.957 12.258 1 95.88 45 LEU B C 1
ATOM 1676 O O . LEU B 1 45 ? 6.207 1.756 11.531 1 95.88 45 LEU B O 1
ATOM 1680 N N . GLU B 1 46 ? 7.473 1.297 13.383 1 93.81 46 GLU B N 1
ATOM 1681 C CA . GLU B 1 46 ? 6.516 0.283 13.812 1 93.81 46 GLU B CA 1
ATOM 1682 C C . GLU B 1 46 ? 5.133 0.888 14.031 1 93.81 46 GLU B C 1
ATOM 1684 O O . GLU B 1 46 ? 4.996 1.927 14.68 1 93.81 46 GLU B O 1
ATOM 1689 N N . GLY B 1 47 ? 4.113 0.212 13.43 1 93.81 47 GLY B N 1
ATOM 1690 C CA . GLY B 1 47 ? 2.746 0.678 13.594 1 93.81 47 GLY B CA 1
ATOM 1691 C C . GLY B 1 47 ? 2.301 1.628 12.5 1 93.81 47 GLY B C 1
ATOM 1692 O O . GLY B 1 47 ? 1.106 1.888 12.344 1 93.81 47 GLY B O 1
ATOM 1693 N N . PHE B 1 48 ? 3.246 2.109 11.68 1 97.12 48 PHE B N 1
ATOM 1694 C CA . PHE B 1 48 ? 2.916 3.027 10.594 1 97.12 48 PHE B CA 1
ATOM 1695 C C . PHE B 1 48 ? 2.703 2.268 9.289 1 97.12 48 PHE B C 1
ATOM 1697 O O . PHE B 1 48 ? 3.496 1.393 8.938 1 97.12 48 PHE B O 1
ATOM 1704 N N . VAL B 1 49 ? 1.643 2.58 8.625 1 97.62 49 VAL B N 1
ATOM 1705 C CA . VAL B 1 49 ? 1.613 2.334 7.184 1 97.62 49 VAL B CA 1
ATOM 1706 C C . VAL B 1 49 ? 2.484 3.363 6.465 1 97.62 49 VAL B C 1
ATOM 1708 O O . VAL B 1 49 ? 2.184 4.559 6.48 1 97.62 49 VAL B O 1
ATOM 1711 N N . THR B 1 50 ? 3.545 2.881 5.848 1 97.88 50 THR B N 1
ATOM 1712 C CA . THR B 1 50 ? 4.527 3.789 5.266 1 97.88 50 THR B CA 1
ATOM 1713 C C . THR B 1 50 ? 4.602 3.609 3.752 1 97.88 50 THR B C 1
ATOM 1715 O O . THR B 1 50 ? 4.676 2.482 3.258 1 97.88 50 THR B O 1
ATOM 1718 N N . VAL B 1 51 ? 4.539 4.73 3.043 1 98.38 51 VAL B N 1
ATOM 1719 C CA . VAL B 1 51 ? 4.766 4.664 1.604 1 98.38 51 VAL B CA 1
ATOM 1720 C C . VAL B 1 51 ? 6.148 5.223 1.273 1 98.38 51 VAL B C 1
ATOM 1722 O O . VAL B 1 51 ? 6.773 5.883 2.107 1 98.38 51 VAL B O 1
ATOM 1725 N N . LYS B 1 52 ? 6.555 4.996 0.051 1 97.38 52 LYS B N 1
ATOM 1726 C CA . LYS B 1 52 ? 7.895 5.355 -0.398 1 97.38 52 LYS B CA 1
ATOM 1727 C C . LYS B 1 52 ? 7.957 6.809 -0.852 1 97.38 52 LYS B C 1
ATOM 1729 O O . LYS B 1 52 ? 7.145 7.242 -1.672 1 97.38 52 LYS B O 1
ATOM 1734 N N . GLY B 1 53 ? 8.883 7.562 -0.31 1 97.88 53 GLY B N 1
ATOM 1735 C CA . GLY B 1 53 ? 9.219 8.875 -0.827 1 97.88 53 GLY B CA 1
ATOM 1736 C C . GLY B 1 53 ? 10.406 8.859 -1.766 1 97.88 53 GLY B C 1
ATOM 1737 O O . GLY B 1 53 ? 11.047 7.82 -1.954 1 97.88 53 GLY B O 1
ATOM 1738 N N . ASN B 1 54 ? 10.672 9.992 -2.398 1 97.44 54 ASN B N 1
ATOM 1739 C CA . ASN B 1 54 ? 11.758 10.047 -3.369 1 97.44 54 ASN B CA 1
ATOM 1740 C C . ASN B 1 54 ? 13.117 9.914 -2.693 1 97.44 54 ASN B C 1
ATOM 1742 O O . ASN B 1 54 ? 14.109 9.555 -3.338 1 97.44 54 ASN B O 1
ATOM 1746 N N . MET B 1 55 ? 13.164 10.156 -1.351 1 97.38 55 MET B N 1
ATOM 1747 C CA . MET B 1 55 ? 14.43 10.023 -0.635 1 97.38 55 MET B CA 1
ATOM 1748 C C . MET B 1 55 ? 14.508 8.688 0.092 1 97.38 55 MET B C 1
ATOM 1750 O O . MET B 1 55 ? 15.453 8.438 0.845 1 97.38 55 MET B O 1
ATOM 1754 N N . ASP B 1 56 ? 13.453 7.812 -0.098 1 96.75 56 ASP B N 1
ATOM 1755 C CA . ASP B 1 56 ? 13.461 6.457 0.438 1 96.75 56 ASP B CA 1
ATOM 1756 C C . ASP B 1 56 ? 13.977 5.461 -0.598 1 96.75 56 ASP B C 1
ATOM 1758 O O . ASP B 1 56 ? 13.477 5.41 -1.722 1 96.75 56 ASP B O 1
ATOM 1762 N N . TYR B 1 57 ? 14.852 4.586 -0.204 1 89.31 57 TYR B N 1
ATOM 1763 C CA . TYR B 1 57 ? 15.477 3.748 -1.218 1 89.31 57 TYR B CA 1
ATOM 1764 C C . TYR B 1 57 ? 15.094 2.285 -1.028 1 89.31 57 TYR B C 1
ATOM 1766 O O . TYR B 1 57 ? 15.445 1.433 -1.846 1 89.31 57 TYR B O 1
ATOM 1774 N N . SER B 1 58 ? 14.289 2.025 0.002 1 85.62 58 SER B N 1
ATOM 1775 C CA . SER B 1 58 ? 13.875 0.644 0.219 1 85.62 58 SER B CA 1
ATOM 1776 C C . SER B 1 58 ? 12.75 0.246 -0.737 1 85.62 58 SER B C 1
ATOM 1778 O O . SER B 1 58 ? 11.805 1.006 -0.941 1 85.62 58 SER B O 1
ATOM 1780 N N . SER B 1 59 ? 12.812 -0.98 -1.205 1 79.56 59 SER B N 1
ATOM 1781 C CA . SER B 1 59 ? 11.789 -1.515 -2.1 1 79.56 59 SER B CA 1
ATOM 1782 C C . SER B 1 59 ? 10.586 -2.031 -1.319 1 79.56 59 SER B C 1
ATOM 1784 O O . SER B 1 59 ? 9.539 -2.314 -1.901 1 79.56 59 SER B O 1
ATOM 1786 N N . GLU B 1 60 ? 10.672 -2.045 -0.049 1 89 60 GLU B N 1
ATOM 1787 C CA . GLU B 1 60 ? 9.625 -2.635 0.778 1 89 60 GLU B CA 1
ATOM 1788 C C . GLU B 1 60 ? 8.461 -1.666 0.969 1 89 60 GLU B C 1
ATOM 1790 O O . GLU B 1 60 ? 7.328 -2.088 1.202 1 89 60 GLU B O 1
ATOM 1795 N N . PHE B 1 61 ? 8.75 -0.41 0.917 1 94.94 61 PHE B N 1
ATOM 1796 C CA . PHE B 1 61 ? 7.664 0.561 0.995 1 94.94 61 PHE B CA 1
ATOM 1797 C C . PHE B 1 61 ? 6.883 0.608 -0.314 1 94.94 61 PHE B C 1
ATOM 1799 O O . PHE B 1 61 ? 7.465 0.795 -1.384 1 94.94 61 PHE B O 1
ATOM 1806 N N . PRO B 1 62 ? 5.59 0.374 -0.178 1 96.06 62 PRO B N 1
ATOM 1807 C CA . PRO B 1 62 ? 4.816 0.538 -1.411 1 96.06 62 PRO B CA 1
ATOM 1808 C C . PRO B 1 62 ? 4.867 1.964 -1.955 1 96.06 62 PRO B C 1
ATOM 1810 O O . PRO B 1 62 ? 5.012 2.916 -1.186 1 96.06 62 PRO B O 1
ATOM 1813 N N . ALA B 1 63 ? 4.727 2.068 -3.279 1 95.94 63 ALA B N 1
ATOM 1814 C CA . ALA B 1 63 ? 4.625 3.393 -3.887 1 95.94 63 ALA B CA 1
ATOM 1815 C C . ALA B 1 63 ? 3.371 4.117 -3.41 1 95.94 63 ALA B C 1
ATOM 1817 O O . ALA B 1 63 ? 3.404 5.324 -3.148 1 95.94 63 ALA B O 1
ATOM 1818 N N . GLU B 1 64 ? 2.285 3.383 -3.355 1 97.38 64 GLU B N 1
ATOM 1819 C CA . GLU B 1 64 ? 0.993 3.875 -2.889 1 97.38 64 GLU B CA 1
ATOM 1820 C C . GLU B 1 64 ? 0.297 2.844 -2.004 1 97.38 64 GLU B C 1
ATOM 1822 O O . GLU B 1 64 ? 0.546 1.644 -2.129 1 97.38 64 GLU B O 1
ATOM 1827 N N . ALA B 1 65 ? -0.531 3.352 -1.104 1 97.69 65 ALA B N 1
ATOM 1828 C CA . ALA B 1 65 ? -1.313 2.484 -0.225 1 97.69 65 ALA B CA 1
ATOM 1829 C C . ALA B 1 65 ? -2.752 2.979 -0.108 1 97.69 65 ALA B C 1
ATOM 1831 O O . ALA B 1 65 ? -3.029 4.164 -0.32 1 97.69 65 ALA B O 1
ATOM 1832 N N . ILE B 1 66 ? -3.654 2.072 0.149 1 95.75 66 ILE B N 1
ATOM 1833 C CA . ILE B 1 66 ? -5.047 2.4 0.435 1 95.75 66 ILE B CA 1
ATOM 1834 C C . ILE B 1 66 ? -5.469 1.752 1.751 1 95.75 66 ILE B C 1
ATOM 1836 O O . ILE B 1 66 ? -5.242 0.559 1.965 1 95.75 66 ILE B O 1
ATOM 1840 N N . GLU B 1 67 ? -5.984 2.572 2.629 1 95.75 67 GLU B N 1
ATOM 1841 C CA . GLU B 1 67 ? -6.418 2.131 3.951 1 95.75 67 GLU B CA 1
ATOM 1842 C C . GLU B 1 67 ? -7.832 2.615 4.258 1 95.75 67 GLU B C 1
ATOM 1844 O O . GLU B 1 67 ? -8.211 3.725 3.875 1 95.75 67 GLU B O 1
ATOM 1849 N N . PRO B 1 68 ? -8.516 1.795 4.984 1 91.62 68 PRO B N 1
ATOM 1850 C CA . PRO B 1 68 ? -9.82 2.283 5.438 1 91.62 68 PRO B CA 1
ATOM 1851 C C . PRO B 1 68 ? -9.711 3.201 6.652 1 91.62 68 PRO B C 1
ATOM 1853 O O . PRO B 1 68 ? -8.844 3.006 7.508 1 91.62 68 PRO B O 1
ATOM 1856 N N . LEU B 1 69 ? -10.523 4.176 6.707 1 93.19 69 LEU B N 1
ATOM 1857 C CA . LEU B 1 69 ? -10.812 4.984 7.887 1 93.19 69 LEU B CA 1
ATOM 1858 C C . LEU B 1 69 ? -12.312 5.125 8.102 1 93.19 69 LEU B C 1
ATOM 1860 O O . LEU B 1 69 ? -12.953 5.992 7.5 1 93.19 69 LEU B O 1
ATOM 1864 N N . GLY B 1 70 ? -12.805 4.32 8.961 1 87.88 70 GLY B N 1
ATOM 1865 C CA . GLY B 1 70 ? -14.258 4.188 9 1 87.88 70 GLY B CA 1
ATOM 1866 C C . GLY B 1 70 ? -14.836 3.678 7.691 1 87.88 70 GLY B C 1
ATOM 1867 O O . GLY B 1 70 ? -14.406 2.648 7.172 1 87.88 70 GLY B O 1
ATOM 1868 N N . ASP B 1 71 ? -15.805 4.395 7.145 1 86.5 71 ASP B N 1
ATOM 1869 C CA . ASP B 1 71 ? -16.453 3.982 5.902 1 86.5 71 ASP B CA 1
ATOM 1870 C C . ASP B 1 71 ? -15.773 4.621 4.691 1 86.5 71 ASP B C 1
ATOM 1872 O O . ASP B 1 71 ? -16.203 4.41 3.555 1 86.5 71 ASP B O 1
ATOM 1876 N N . ALA B 1 72 ? -14.719 5.328 4.949 1 89.81 72 ALA B N 1
ATOM 1877 C CA . ALA B 1 72 ? -14.008 6.008 3.871 1 89.81 72 ALA B CA 1
ATOM 1878 C C . ALA B 1 72 ? -12.672 5.324 3.578 1 89.81 72 ALA B C 1
ATOM 1880 O O . ALA B 1 72 ? -12.125 4.625 4.43 1 89.81 72 ALA B O 1
ATOM 1881 N N . ALA B 1 73 ? -12.258 5.535 2.398 1 92.38 73 ALA B N 1
ATOM 1882 C CA . ALA B 1 73 ? -10.93 5.043 2.018 1 92.38 73 ALA B CA 1
ATOM 1883 C C . ALA B 1 73 ? -9.914 6.176 1.983 1 92.38 73 ALA B C 1
ATOM 1885 O O . ALA B 1 73 ? -10.211 7.277 1.512 1 92.38 73 ALA B O 1
ATOM 1886 N N . MET B 1 74 ? -8.727 5.848 2.523 1 96.56 74 MET B N 1
ATOM 1887 C CA . MET B 1 74 ? -7.594 6.762 2.438 1 96.56 74 MET B CA 1
ATOM 1888 C C . MET B 1 74 ? -6.613 6.309 1.362 1 96.56 74 MET B C 1
ATOM 1890 O O . MET B 1 74 ? -6.199 5.148 1.342 1 96.56 74 MET B O 1
ATOM 1894 N N . TYR B 1 75 ? -6.402 7.191 0.476 1 97.75 75 TYR B N 1
ATOM 1895 C CA . TYR B 1 75 ? -5.32 7.008 -0.486 1 97.75 75 TYR B CA 1
ATOM 1896 C C . TYR B 1 75 ? -4.047 7.699 -0.018 1 97.75 75 TYR B C 1
ATOM 1898 O O . TYR B 1 75 ? -4.062 8.891 0.294 1 97.75 75 TYR B O 1
ATOM 1906 N N . ILE B 1 76 ? -2.91 6.926 0.074 1 98.56 76 ILE B N 1
ATOM 1907 C CA . ILE B 1 76 ? -1.665 7.426 0.644 1 98.56 76 ILE B CA 1
ATOM 1908 C C . ILE B 1 76 ? -0.555 7.359 -0.402 1 98.56 76 ILE B C 1
ATOM 1910 O O . ILE B 1 76 ? -0.32 6.305 -1 1 98.56 76 ILE B O 1
ATOM 1914 N N . THR B 1 77 ? 0.104 8.469 -0.634 1 98.62 77 THR B N 1
ATOM 1915 C CA . THR B 1 77 ? 1.261 8.578 -1.517 1 98.62 77 THR B CA 1
ATOM 1916 C C . THR B 1 77 ? 2.193 9.695 -1.058 1 98.62 77 THR B C 1
ATOM 1918 O O . THR B 1 77 ? 1.796 10.555 -0.273 1 98.62 77 THR B O 1
ATOM 1921 N N . HIS B 1 78 ? 3.389 9.648 -1.539 1 98.62 78 HIS B N 1
ATOM 1922 C CA . HIS B 1 78 ? 4.312 10.711 -1.154 1 98.62 78 HIS B CA 1
ATOM 1923 C C . HIS B 1 78 ? 4.043 11.992 -1.939 1 98.62 78 HIS B C 1
ATOM 1925 O O . HIS B 1 78 ? 4.148 13.094 -1.396 1 98.62 78 HIS B O 1
ATOM 1931 N N . GLY B 1 79 ? 3.758 11.852 -3.258 1 97.81 79 GLY B N 1
ATOM 1932 C CA . GLY B 1 79 ? 3.365 13 -4.062 1 97.81 79 GLY B CA 1
ATOM 1933 C C . GLY B 1 79 ? 4.43 13.422 -5.062 1 97.81 79 GLY B C 1
ATOM 1934 O O . GLY B 1 79 ? 4.148 14.188 -5.988 1 97.81 79 GLY B O 1
ATOM 1935 N N . HIS B 1 80 ? 5.645 12.867 -4.996 1 96.62 80 HIS B N 1
ATOM 1936 C CA . HIS B 1 80 ? 6.715 13.273 -5.898 1 96.62 80 HIS B CA 1
ATOM 1937 C C . HIS B 1 80 ? 6.43 12.828 -7.328 1 96.62 80 HIS B C 1
ATOM 1939 O O . HIS B 1 80 ? 6.914 13.438 -8.281 1 96.62 80 HIS B O 1
ATOM 1945 N N . LEU B 1 81 ? 5.605 11.836 -7.488 1 94 81 LEU B N 1
ATOM 1946 C CA . LEU B 1 81 ? 5.289 11.32 -8.812 1 94 81 LEU B CA 1
ATOM 1947 C C . LEU B 1 81 ? 4.16 12.117 -9.453 1 94 81 LEU B C 1
ATOM 1949 O O . LEU B 1 81 ? 3.832 11.914 -10.625 1 94 81 LEU B O 1
ATOM 1953 N N . TYR B 1 82 ? 3.631 13.086 -8.688 1 96.25 82 TYR B N 1
ATOM 1954 C CA . TYR B 1 82 ? 2.439 13.773 -9.164 1 96.25 82 TYR B CA 1
ATOM 1955 C C . TYR B 1 82 ? 2.637 15.289 -9.141 1 96.25 82 TYR B C 1
ATOM 1957 O O . TYR B 1 82 ? 1.665 16.047 -9.109 1 96.25 82 TYR B O 1
ATOM 1965 N N . ASN B 1 83 ? 3.826 15.727 -9.055 1 95.19 83 ASN B N 1
ATOM 1966 C CA . ASN B 1 83 ? 4.215 17.125 -9.164 1 95.19 83 ASN B CA 1
ATOM 1967 C C . ASN B 1 83 ? 3.457 18 -8.164 1 95.19 83 ASN B C 1
ATOM 1969 O O . ASN B 1 83 ? 2.932 19.047 -8.531 1 95.19 83 ASN B O 1
ATOM 1973 N N . VAL B 1 84 ? 3.436 17.609 -6.93 1 96.69 84 VAL B N 1
ATOM 1974 C CA . VAL B 1 84 ? 2.609 18.266 -5.926 1 96.69 84 VAL B CA 1
ATOM 1975 C C . VAL B 1 84 ? 3.229 19.625 -5.551 1 96.69 84 VAL B C 1
ATOM 1977 O O . VAL B 1 84 ? 2.574 20.453 -4.93 1 96.69 84 VAL B O 1
ATOM 1980 N N . LYS B 1 85 ? 4.438 19.906 -5.918 1 95.31 85 LYS B N 1
ATOM 1981 C CA . LYS B 1 85 ? 5.059 21.203 -5.668 1 95.31 85 LYS B CA 1
ATOM 1982 C C . LYS B 1 85 ? 4.535 22.25 -6.641 1 95.31 85 LYS B C 1
ATOM 1984 O O . LYS B 1 85 ? 4.602 23.453 -6.359 1 95.31 85 LYS B O 1
ATOM 1989 N N . MET B 1 86 ? 3.936 21.734 -7.758 1 94.75 86 MET B N 1
ATOM 1990 C CA . MET B 1 86 ? 3.461 22.641 -8.797 1 94.75 86 MET B CA 1
ATOM 1991 C C . MET B 1 86 ? 1.94 22.75 -8.766 1 94.75 86 MET B C 1
ATOM 1993 O O . MET B 1 86 ? 1.369 23.656 -9.383 1 94.75 86 MET B O 1
ATOM 1997 N N . GLY B 1 87 ? 1.29 21.922 -8.125 1 95.25 87 GLY B N 1
ATOM 1998 C CA . GLY B 1 87 ? -0.16 21.891 -8.016 1 95.25 87 GLY B CA 1
ATOM 1999 C C . GLY B 1 87 ? -0.703 20.531 -7.629 1 95.25 87 GLY B C 1
ATOM 2000 O O . GLY B 1 87 ? 0.057 19.578 -7.48 1 95.25 87 GLY B O 1
ATOM 2001 N N . HIS B 1 88 ? -1.997 20.469 -7.535 1 96.62 88 HIS B N 1
ATOM 2002 C CA . HIS B 1 88 ? -2.574 19.25 -6.98 1 96.62 88 HIS B CA 1
ATOM 2003 C C . HIS B 1 88 ? -3.42 18.516 -8.023 1 96.62 88 HIS B C 1
ATOM 2005 O O . HIS B 1 88 ? -4.035 17.5 -7.719 1 96.62 88 HIS B O 1
ATOM 2011 N N . LEU B 1 89 ? -3.369 19.031 -9.219 1 96.06 89 LEU B N 1
ATOM 2012 C CA . LEU B 1 89 ? -4.273 18.5 -10.234 1 96.06 89 LEU B CA 1
ATOM 2013 C C . LEU B 1 89 ? -3.93 17.047 -10.555 1 96.06 89 LEU B C 1
ATOM 2015 O O . LEU B 1 89 ? -4.816 16.188 -10.594 1 96.06 89 LEU B O 1
ATOM 2019 N N . ALA B 1 90 ? -2.641 16.781 -10.789 1 96.25 90 ALA B N 1
ATOM 2020 C CA . ALA B 1 90 ? -2.227 15.422 -11.125 1 96.25 90 ALA B CA 1
ATOM 2021 C C . ALA B 1 90 ? -2.562 14.453 -10 1 96.25 90 ALA B C 1
ATOM 2023 O O . ALA B 1 90 ? -3.053 13.344 -10.25 1 96.25 90 ALA B O 1
ATOM 2024 N N . LEU B 1 91 ? -2.32 14.883 -8.797 1 97.25 91 LEU B N 1
ATOM 2025 C CA . LEU B 1 91 ? -2.645 14.062 -7.637 1 97.25 91 LEU B CA 1
ATOM 2026 C C . LEU B 1 91 ? -4.152 13.852 -7.523 1 97.25 91 LEU B C 1
ATOM 2028 O O . LEU B 1 91 ? -4.609 12.75 -7.211 1 97.25 91 LEU B O 1
ATOM 2032 N N . ALA B 1 92 ? -4.918 14.883 -7.785 1 96.56 92 ALA B N 1
ATOM 2033 C CA . ALA B 1 92 ? -6.375 14.789 -7.719 1 96.56 92 ALA B CA 1
ATOM 2034 C C . ALA B 1 92 ? -6.906 13.773 -8.727 1 96.56 92 ALA B C 1
ATOM 2036 O O . ALA B 1 92 ? -7.781 12.969 -8.398 1 96.56 92 ALA B O 1
ATOM 2037 N N . TYR B 1 93 ? -6.328 13.805 -9.859 1 93.69 93 TYR B N 1
ATOM 2038 C CA . TYR B 1 93 ? -6.754 12.859 -10.891 1 93.69 93 TYR B CA 1
ATOM 2039 C C . TYR B 1 93 ? -6.426 11.43 -10.484 1 93.69 93 TYR B C 1
ATOM 2041 O O . TYR B 1 93 ? -7.254 10.531 -10.633 1 93.69 93 TYR B O 1
ATOM 2049 N N . ARG B 1 94 ? -5.281 11.258 -9.961 1 92.31 94 ARG B N 1
ATOM 2050 C CA . ARG B 1 94 ? -4.863 9.93 -9.516 1 92.31 94 ARG B CA 1
ATOM 2051 C C . ARG B 1 94 ? -5.758 9.422 -8.391 1 92.31 94 ARG B C 1
ATOM 2053 O O . ARG B 1 94 ? -6.172 8.266 -8.391 1 92.31 94 ARG B O 1
ATOM 2060 N N . ALA B 1 95 ? -6.043 10.305 -7.473 1 93 95 ALA B N 1
ATOM 2061 C CA . ALA B 1 95 ? -6.883 9.945 -6.332 1 93 95 ALA B CA 1
ATOM 2062 C C . ALA B 1 95 ? -8.281 9.547 -6.785 1 93 95 ALA B C 1
ATOM 2064 O O . ALA B 1 95 ? -8.875 8.617 -6.238 1 93 95 ALA B O 1
ATOM 2065 N N . GLU B 1 96 ? -8.781 10.25 -7.727 1 90.56 96 GLU B N 1
ATOM 2066 C CA . GLU B 1 96 ? -10.109 9.938 -8.258 1 90.56 96 GLU B CA 1
ATOM 2067 C C . GLU B 1 96 ? -10.172 8.508 -8.781 1 90.56 96 GLU B C 1
ATOM 2069 O O . GLU B 1 96 ? -11.18 7.824 -8.609 1 90.56 96 GLU B O 1
ATOM 2074 N N . GLU B 1 97 ? -9.07 8.078 -9.305 1 86.75 97 GLU B N 1
ATOM 2075 C CA . GLU B 1 97 ? -9.008 6.73 -9.859 1 86.75 97 GLU B CA 1
ATOM 2076 C C . GLU B 1 97 ? -9.102 5.68 -8.758 1 86.75 97 GLU B C 1
ATOM 2078 O O . GLU B 1 97 ? -9.523 4.551 -9.008 1 86.75 97 GLU B O 1
ATOM 2083 N N . THR B 1 98 ? -8.805 6.016 -7.551 1 87.75 98 THR B N 1
ATOM 2084 C CA . THR B 1 98 ? -8.781 5.047 -6.461 1 87.75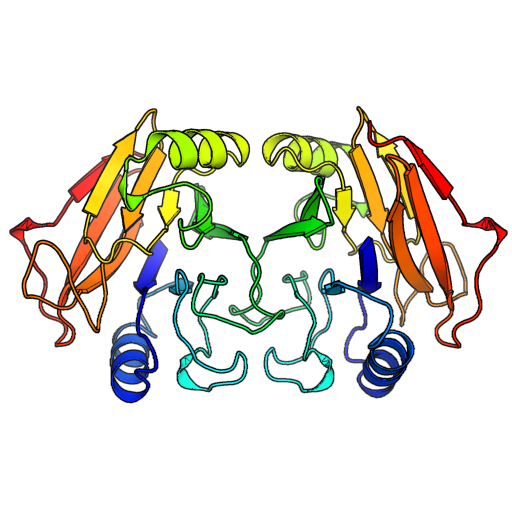 98 THR B CA 1
ATOM 2085 C C . THR B 1 98 ? -10.125 5 -5.746 1 87.75 98 THR B C 1
ATOM 2087 O O . THR B 1 98 ? -10.406 4.059 -4.996 1 87.75 98 THR B O 1
ATOM 2090 N N . GLY B 1 99 ? -10.984 6.066 -5.918 1 86.62 99 GLY B N 1
ATOM 2091 C CA . GLY B 1 99 ? -12.25 6.156 -5.211 1 86.62 99 GLY B CA 1
ATOM 2092 C C . GLY B 1 99 ? -12.102 6.621 -3.773 1 86.62 99 GLY B C 1
ATOM 2093 O O . GLY B 1 99 ? -13.062 6.609 -3.006 1 86.62 99 GLY B O 1
ATOM 2094 N N . ALA B 1 100 ? -10.969 7.027 -3.379 1 92.5 100 ALA B N 1
ATOM 2095 C CA . ALA B 1 100 ? -10.711 7.449 -2.004 1 92.5 100 ALA B CA 1
ATOM 2096 C C . ALA B 1 100 ? -11.375 8.789 -1.704 1 92.5 100 ALA B C 1
ATOM 2098 O O . ALA B 1 100 ? -11.484 9.641 -2.586 1 92.5 100 ALA B O 1
ATOM 2099 N N . LYS B 1 101 ? -11.773 8.961 -0.467 1 93.94 101 LYS B N 1
ATOM 2100 C CA . LYS B 1 101 ? -12.359 10.219 -0.007 1 93.94 101 LYS B CA 1
ATOM 2101 C C . LYS B 1 101 ? -11.328 11.07 0.725 1 93.94 101 LYS B C 1
ATOM 2103 O O . LYS B 1 101 ? -11.547 12.266 0.949 1 93.94 101 LYS B O 1
ATOM 2108 N N . ILE B 1 102 ? -10.266 10.43 1.083 1 97.12 102 ILE B N 1
ATOM 2109 C CA . ILE B 1 102 ? -9.172 11.102 1.777 1 97.12 102 ILE B CA 1
ATOM 2110 C C . ILE B 1 102 ? -7.844 10.789 1.089 1 97.12 102 ILE B C 1
ATOM 2112 O O . ILE B 1 102 ? -7.578 9.633 0.746 1 97.12 102 ILE B O 1
ATOM 2116 N N . VAL B 1 103 ? -7.113 11.82 0.822 1 98.56 103 VAL B N 1
ATOM 2117 C CA . VAL B 1 103 ? -5.781 11.656 0.248 1 98.56 103 VAL B CA 1
ATOM 2118 C C . VAL B 1 103 ? -4.73 12.195 1.215 1 98.56 103 VAL B C 1
ATOM 2120 O O . VAL B 1 103 ? -4.816 13.344 1.654 1 98.56 103 VAL B O 1
ATOM 2123 N N . CYS B 1 104 ? -3.775 11.359 1.611 1 98.81 104 CYS B N 1
ATOM 2124 C CA . CYS B 1 104 ? -2.635 11.773 2.42 1 98.81 104 CYS B CA 1
ATOM 2125 C C . CYS B 1 104 ? -1.355 11.789 1.593 1 98.81 104 CYS B C 1
ATOM 2127 O O . CYS B 1 104 ? -1.032 10.812 0.921 1 98.81 104 CYS B O 1
ATOM 2129 N N . PHE B 1 105 ? -0.643 12.953 1.606 1 98.88 105 PHE B N 1
ATOM 2130 C CA . PHE B 1 105 ? 0.563 13.086 0.795 1 98.88 105 PHE B CA 1
ATOM 2131 C C . PHE B 1 105 ? 1.578 13.992 1.476 1 98.88 105 PHE B C 1
ATOM 2133 O O . PHE B 1 105 ? 1.295 14.57 2.525 1 98.88 105 PHE B O 1
ATOM 2140 N N . GLY B 1 106 ? 2.795 14.055 1.007 1 98.75 106 GLY B N 1
ATOM 2141 C CA . GLY B 1 106 ? 3.865 14.875 1.548 1 98.75 106 GLY B CA 1
ATOM 2142 C C . GLY B 1 106 ? 4.711 15.539 0.476 1 98.75 106 GLY B C 1
ATOM 2143 O O . GLY B 1 106 ? 4.18 16.203 -0.412 1 98.75 106 GLY B O 1
ATOM 2144 N N . HIS B 1 107 ? 5.969 15.391 0.571 1 98.62 107 HIS B N 1
ATOM 2145 C CA . HIS B 1 107 ? 6.961 15.766 -0.43 1 98.62 107 HIS B CA 1
ATOM 2146 C C . HIS B 1 107 ? 7.191 17.266 -0.44 1 98.62 107 HIS B C 1
ATOM 2148 O O . HIS B 1 107 ? 8.336 17.734 -0.367 1 98.62 107 HIS B O 1
ATOM 2154 N N . SER B 1 108 ? 6.109 18.125 -0.455 1 98.44 108 SER B N 1
ATOM 2155 C CA . SER B 1 108 ? 6.254 19.578 -0.527 1 98.44 108 SER B CA 1
ATOM 2156 C C . SER B 1 108 ? 6.641 20.172 0.826 1 98.44 108 SER B C 1
ATOM 2158 O O . SER B 1 108 ? 7.105 21.312 0.905 1 98.44 108 SER B O 1
ATOM 2160 N N . HIS B 1 109 ? 6.398 19.453 1.903 1 98.69 109 HIS B N 1
ATOM 2161 C CA . HIS B 1 109 ? 6.68 19.891 3.268 1 98.69 109 HIS B CA 1
ATOM 2162 C C . HIS B 1 109 ? 5.73 21 3.701 1 98.69 109 HIS B C 1
ATOM 2164 O O . HIS B 1 109 ? 6.008 21.719 4.668 1 98.69 109 HIS B O 1
ATOM 2170 N N . VAL B 1 110 ? 4.648 21.188 2.936 1 98.69 110 VAL B N 1
ATOM 2171 C CA . VAL B 1 110 ? 3.703 22.266 3.227 1 98.69 110 VAL B CA 1
ATOM 2172 C C . VAL B 1 110 ? 2.465 21.688 3.91 1 98.69 110 VAL B C 1
ATOM 2174 O O . VAL B 1 110 ? 1.715 20.922 3.305 1 98.69 110 VAL B O 1
ATOM 2177 N N . ALA B 1 111 ? 2.217 22.094 5.148 1 98.81 111 ALA B N 1
ATOM 2178 C CA . ALA B 1 111 ? 1.032 21.641 5.875 1 98.81 111 ALA B CA 1
ATOM 2179 C C . ALA B 1 111 ? -0.235 22.25 5.285 1 98.81 111 ALA B C 1
ATOM 2181 O O . ALA B 1 111 ? -0.37 23.484 5.223 1 98.81 111 ALA B O 1
ATOM 2182 N N . GLU B 1 112 ? -1.124 21.359 4.824 1 98.56 112 GLU B N 1
ATOM 2183 C CA . GLU B 1 112 ? -2.361 21.875 4.238 1 98.56 112 GLU B CA 1
ATOM 2184 C C . GLU B 1 112 ? -3.439 20.797 4.207 1 98.56 112 GLU B C 1
ATOM 2186 O O . GLU B 1 112 ? -3.131 19.594 4.207 1 98.56 112 GLU B O 1
ATOM 2191 N N . ALA B 1 113 ? -4.691 21.219 4.297 1 98.69 113 ALA B N 1
ATOM 2192 C CA . ALA B 1 113 ? -5.879 20.391 4.09 1 98.69 113 ALA B CA 1
ATOM 2193 C C . ALA B 1 113 ? -6.926 21.125 3.262 1 98.69 113 ALA B C 1
ATOM 2195 O O . ALA B 1 113 ? -7.246 22.281 3.547 1 98.69 113 ALA B O 1
ATOM 2196 N N . PHE B 1 114 ? -7.391 20.453 2.234 1 98.06 114 PHE B N 1
ATOM 2197 C CA . PHE B 1 114 ? -8.383 21.094 1.372 1 98.06 114 PHE B CA 1
ATOM 2198 C C . PHE B 1 114 ? -9.266 20.047 0.704 1 98.06 114 PHE B C 1
ATOM 2200 O O . PHE B 1 114 ? -8.953 18.844 0.729 1 98.06 114 PHE B O 1
ATOM 2207 N N . GLU B 1 115 ? -10.352 20.531 0.199 1 97 115 GLU B N 1
ATOM 2208 C CA . GLU B 1 115 ? -11.289 19.641 -0.489 1 97 115 GLU B CA 1
ATOM 2209 C C . GLU B 1 115 ? -11.344 19.953 -1.982 1 97 115 GLU B C 1
ATOM 2211 O O . GLU B 1 115 ? -11.344 21.125 -2.381 1 97 115 GLU B O 1
ATOM 2216 N N . ARG B 1 116 ? -11.312 18.938 -2.775 1 94.81 116 ARG B N 1
ATOM 2217 C CA . ARG B 1 116 ? -11.492 19.047 -4.219 1 94.81 116 ARG B CA 1
ATOM 2218 C C . ARG B 1 116 ? -12.391 17.922 -4.738 1 94.81 116 ARG B C 1
ATOM 2220 O O . ARG B 1 116 ? -12.07 16.75 -4.605 1 94.81 116 ARG B O 1
ATOM 2227 N N . SER B 1 117 ? -13.531 18.312 -5.344 1 92.69 117 SER B N 1
ATOM 2228 C CA . SER B 1 117 ? -14.461 17.359 -5.949 1 92.69 117 SER B CA 1
ATOM 2229 C C . SER B 1 117 ? -14.859 16.266 -4.961 1 92.69 117 SER B C 1
ATOM 2231 O O . SER B 1 117 ? -14.836 15.086 -5.297 1 92.69 117 SER B O 1
ATOM 2233 N N . GLY B 1 118 ? -15.047 16.609 -3.738 1 92.69 118 GLY B N 1
ATOM 2234 C CA . GLY B 1 118 ? -15.578 15.711 -2.73 1 92.69 118 GLY B CA 1
ATOM 2235 C C . GLY B 1 118 ? -14.508 14.898 -2.035 1 92.69 118 GLY B C 1
ATOM 2236 O O . GLY B 1 118 ? -14.805 14.062 -1.177 1 92.69 118 GLY B O 1
ATOM 2237 N N . THR B 1 119 ? -13.266 15.141 -2.379 1 96 119 THR B N 1
ATOM 2238 C CA . THR B 1 119 ? -12.148 14.43 -1.769 1 96 119 THR B CA 1
ATOM 2239 C C . THR B 1 119 ? -11.305 15.375 -0.919 1 96 119 THR B C 1
ATOM 2241 O O . THR B 1 119 ? -11.031 16.516 -1.327 1 96 119 THR B O 1
ATOM 2244 N N . VAL B 1 120 ? -10.953 14.961 0.275 1 97.81 120 VAL B N 1
ATOM 2245 C CA . VAL B 1 120 ? -10.156 15.789 1.168 1 97.81 120 VAL B CA 1
ATOM 2246 C C . VAL B 1 120 ? -8.68 15.406 1.05 1 97.81 120 VAL B C 1
ATOM 2248 O O . VAL B 1 120 ? -8.336 14.227 1.145 1 97.81 120 VAL B O 1
ATOM 2251 N N . PHE B 1 121 ? -7.844 16.422 0.816 1 98.69 121 PHE B N 1
ATOM 2252 C CA . PHE B 1 121 ? -6.402 16.25 0.689 1 98.69 121 PHE B CA 1
ATOM 2253 C C . PHE B 1 121 ? -5.684 16.766 1.931 1 98.69 121 PHE B C 1
ATOM 2255 O O . PHE B 1 121 ? -5.961 17.859 2.4 1 98.69 121 PHE B O 1
ATOM 2262 N N . ILE B 1 122 ? -4.758 15.945 2.441 1 98.81 122 ILE B N 1
ATOM 2263 C CA . ILE B 1 122 ? -4.062 16.328 3.666 1 98.81 122 ILE B CA 1
ATOM 2264 C C . ILE B 1 122 ? -2.557 16.141 3.482 1 98.81 122 ILE B C 1
ATOM 2266 O O . ILE B 1 122 ? -2.09 15.023 3.221 1 98.81 122 ILE B O 1
ATOM 2270 N N . ASN B 1 123 ? -1.815 17.141 3.559 1 98.94 123 ASN B N 1
ATOM 2271 C CA . ASN B 1 123 ? -0.373 17.156 3.773 1 98.94 123 ASN B CA 1
ATOM 2272 C C . ASN B 1 123 ? -0.019 17.609 5.184 1 98.94 123 ASN B C 1
ATOM 2274 O O . ASN B 1 123 ? -0.27 18.766 5.551 1 98.94 123 ASN B O 1
ATOM 2278 N N . PRO B 1 124 ? 0.611 16.734 5.926 1 98.88 124 PRO B N 1
ATOM 2279 C CA . PRO B 1 124 ? 0.872 17.094 7.32 1 98.88 124 PRO B CA 1
ATOM 2280 C C . PRO B 1 124 ? 2.051 18.062 7.465 1 98.88 124 PRO B C 1
ATOM 2282 O O . PRO B 1 124 ? 2.324 18.547 8.562 1 98.88 124 PRO B O 1
ATOM 2285 N N . GLY B 1 125 ? 2.678 18.359 6.383 1 98.69 125 GLY B N 1
ATOM 2286 C CA . GLY B 1 125 ? 3.93 19.094 6.453 1 98.69 125 GLY B CA 1
ATOM 2287 C C . GLY B 1 125 ? 5.129 18.203 6.715 1 98.69 125 GLY B C 1
ATOM 2288 O O . GLY B 1 125 ? 5.207 17.094 6.199 1 98.69 125 GLY B O 1
ATOM 2289 N N . SER B 1 126 ? 6.086 18.75 7.363 1 98.75 126 SER B N 1
ATOM 2290 C CA . SER B 1 126 ? 7.285 18.016 7.75 1 98.75 126 SER B CA 1
ATOM 2291 C C . SER B 1 126 ? 7.625 18.25 9.219 1 98.75 126 SER B C 1
ATOM 2293 O O . SER B 1 126 ? 7.527 19.375 9.719 1 98.75 126 SER B O 1
ATOM 2295 N N . ILE B 1 127 ? 8 17.188 9.844 1 98.06 127 ILE B N 1
ATOM 2296 C CA . ILE B 1 127 ? 8.383 17.344 11.242 1 98.06 127 ILE B CA 1
ATOM 2297 C C . ILE B 1 127 ? 9.867 17.688 11.336 1 98.06 127 ILE B C 1
ATOM 2299 O O . ILE B 1 127 ? 10.422 17.797 12.438 1 98.06 127 ILE B O 1
ATOM 2303 N N . ARG B 1 128 ? 10.477 17.906 10.156 1 98.25 128 ARG B N 1
ATOM 2304 C CA . ARG B 1 128 ? 11.891 18.25 10.172 1 98.25 128 ARG B CA 1
ATOM 2305 C C . ARG B 1 128 ? 12.141 19.578 9.453 1 98.25 128 ARG B C 1
ATOM 2307 O O . ARG B 1 128 ? 12.789 20.469 10 1 98.25 128 ARG B O 1
ATOM 2314 N N . MET B 1 129 ? 11.641 19.688 8.234 1 98.19 129 MET B N 1
ATOM 2315 C CA . MET B 1 129 ? 11.938 20.812 7.367 1 98.19 129 MET B CA 1
ATOM 2316 C C . MET B 1 129 ? 10.656 21.422 6.793 1 98.19 129 MET B C 1
ATOM 2318 O O . MET B 1 129 ? 10.43 21.375 5.582 1 98.19 129 MET B O 1
ATOM 2322 N N . PRO B 1 130 ? 9.906 22.109 7.691 1 98.12 130 PRO B N 1
ATOM 2323 C CA . PRO B 1 130 ? 8.648 22.688 7.207 1 98.12 130 PRO B CA 1
ATOM 2324 C C . PRO B 1 130 ? 8.859 23.75 6.137 1 98.12 130 PRO B C 1
ATOM 2326 O O . PRO B 1 130 ? 9.922 24.375 6.082 1 98.12 130 PRO B O 1
ATOM 2329 N N . ARG B 1 131 ? 7.926 23.875 5.305 1 97.75 131 ARG B N 1
ATOM 2330 C CA . ARG B 1 131 ? 7.898 24.938 4.305 1 97.75 131 ARG B CA 1
ATOM 2331 C C . ARG B 1 131 ? 6.613 25.75 4.406 1 97.75 131 ARG B C 1
ATOM 2333 O O . ARG B 1 131 ? 5.543 25.203 4.672 1 97.75 131 ARG B O 1
ATOM 2340 N N . GLY B 1 132 ? 6.715 26.984 4.16 1 96.19 132 GLY B N 1
ATOM 2341 C CA . GLY B 1 132 ? 5.566 27.875 4.238 1 96.19 132 GLY B CA 1
ATOM 2342 C C . GLY B 1 132 ? 5.23 28.281 5.656 1 96.19 132 GLY B C 1
ATOM 2343 O O . GLY B 1 132 ? 4.422 29.188 5.867 1 96.19 132 GLY B O 1
ATOM 2344 N N . ARG B 1 133 ? 5.852 27.641 6.676 1 96.31 133 ARG B N 1
ATOM 2345 C CA . ARG B 1 133 ? 5.703 27.969 8.094 1 96.31 133 ARG B CA 1
ATOM 2346 C C . ARG B 1 133 ? 6.926 27.516 8.883 1 96.31 133 ARG B C 1
ATOM 2348 O O . ARG B 1 133 ? 7.766 26.766 8.375 1 96.31 133 ARG B O 1
ATOM 2355 N N . LYS B 1 134 ? 6.996 27.953 10.102 1 96.5 134 LYS B N 1
ATOM 2356 C CA . LYS B 1 134 ? 8.156 27.625 10.922 1 96.5 134 LYS B CA 1
ATOM 2357 C C . LYS B 1 134 ? 7.926 26.344 11.719 1 96.5 134 LYS B C 1
ATOM 2359 O O . LYS B 1 134 ? 8.867 25.609 12.008 1 96.5 134 LYS B O 1
ATOM 2364 N N . GLU B 1 135 ? 6.664 26.125 12.023 1 98 135 GLU B N 1
ATOM 2365 C CA . GLU B 1 135 ? 6.348 25.016 12.898 1 98 135 GLU B CA 1
ATOM 2366 C C . GLU B 1 135 ? 6.527 23.672 12.188 1 98 135 GLU B C 1
ATOM 2368 O O . GLU B 1 135 ? 6.105 23.516 11.039 1 98 135 GLU B O 1
ATOM 2373 N N . LYS B 1 136 ? 7.188 22.766 12.781 1 98.62 136 LYS B N 1
ATOM 2374 C CA . LYS B 1 136 ? 7.227 21.375 12.359 1 98.62 136 LYS B CA 1
ATOM 2375 C C . LYS B 1 136 ? 5.914 20.656 12.688 1 98.62 136 LYS B C 1
ATOM 2377 O O . LYS B 1 136 ? 5.484 20.641 13.836 1 98.62 136 LYS B O 1
ATOM 2382 N N . THR B 1 137 ? 5.309 20.078 11.641 1 98.81 137 THR B N 1
ATOM 2383 C CA . THR B 1 137 ? 3.92 19.703 11.891 1 98.81 137 THR B CA 1
ATOM 2384 C C . THR B 1 137 ? 3.668 18.25 11.531 1 98.81 137 THR B C 1
ATOM 2386 O O . THR B 1 137 ? 4.367 17.688 10.688 1 98.81 137 THR B O 1
ATOM 2389 N N . TYR B 1 138 ? 2.768 17.625 12.203 1 98.88 138 TYR B N 1
ATOM 2390 C CA . TYR B 1 138 ? 2.012 16.422 11.828 1 98.88 138 TYR B CA 1
ATOM 2391 C C . TYR B 1 138 ? 0.512 16.672 11.938 1 98.88 138 TYR B C 1
ATOM 2393 O O . TYR B 1 138 ? 0.085 17.75 12.375 1 98.88 138 TYR B O 1
ATOM 2401 N N . ALA B 1 139 ? -0.345 15.719 11.484 1 98.94 139 ALA B N 1
ATOM 2402 C CA . ALA B 1 139 ? -1.781 15.977 11.445 1 98.94 139 ALA B CA 1
ATOM 2403 C C . ALA B 1 139 ? -2.568 14.805 12.016 1 98.94 139 ALA B C 1
ATOM 2405 O O . ALA B 1 139 ? -2.096 13.664 12 1 98.94 139 ALA B O 1
ATOM 2406 N N . LEU B 1 140 ? -3.662 15.125 12.562 1 98.81 140 LEU B N 1
ATOM 2407 C CA . LEU B 1 140 ? -4.691 14.156 12.898 1 98.81 140 LEU B CA 1
ATOM 2408 C C . LEU B 1 140 ? -5.938 14.359 12.039 1 98.81 140 LEU B C 1
ATOM 2410 O O . LEU B 1 140 ? -6.34 15.492 11.789 1 98.81 140 LEU B O 1
ATOM 2414 N N . CYS B 1 141 ? -6.469 13.32 11.562 1 98.44 141 CYS B N 1
ATOM 2415 C CA . CYS B 1 141 ? -7.727 13.312 10.82 1 98.44 141 CYS B CA 1
ATOM 2416 C C . CYS B 1 141 ? -8.766 12.438 11.516 1 98.44 141 CYS B C 1
ATOM 2418 O O . CYS B 1 141 ? -8.547 11.242 11.695 1 98.44 141 CYS B O 1
ATOM 2420 N N . GLU B 1 142 ? -9.828 13.039 11.852 1 97.06 142 GLU B N 1
ATOM 2421 C CA . GLU B 1 142 ? -10.883 12.312 12.547 1 97.06 142 GLU B CA 1
ATOM 2422 C C . GLU B 1 142 ? -12.195 12.336 11.758 1 97.06 142 GLU B C 1
ATOM 2424 O O . GLU B 1 142 ? -12.578 13.375 11.219 1 97.06 142 GLU B O 1
ATOM 2429 N N . ILE B 1 143 ? -12.805 11.195 11.656 1 94.88 143 ILE B N 1
ATOM 2430 C CA . ILE B 1 143 ? -14.117 11.102 11.039 1 94.88 143 ILE B CA 1
ATOM 2431 C C . ILE B 1 143 ? -15.148 10.656 12.078 1 94.88 143 ILE B C 1
ATOM 2433 O O . ILE B 1 143 ? -14.953 9.656 12.766 1 94.88 143 ILE B O 1
ATOM 2437 N N . GLN B 1 144 ? -16.109 11.406 12.188 1 90.19 144 GLN B N 1
ATOM 2438 C CA . GLN B 1 144 ? -17.234 11.086 13.062 1 90.19 144 GLN B CA 1
ATOM 2439 C C . GLN B 1 144 ? -18.562 11.578 12.469 1 90.19 144 GLN B C 1
ATOM 2441 O O . GLN B 1 144 ? -18.672 12.75 12.102 1 90.19 144 GLN B O 1
ATOM 2446 N N . ASP B 1 145 ? -19.5 10.695 12.328 1 87.88 145 ASP B N 1
ATOM 2447 C CA . ASP B 1 145 ? -20.859 11.023 11.922 1 87.88 145 ASP B CA 1
ATOM 2448 C C . ASP B 1 145 ? -20.875 11.82 10.617 1 87.88 145 ASP B C 1
ATOM 2450 O O . ASP B 1 145 ? -21.5 12.883 10.531 1 87.88 145 ASP B O 1
ATOM 2454 N N . GLY B 1 146 ? -20.062 11.438 9.688 1 86.31 146 GLY B N 1
ATOM 2455 C CA . GLY B 1 146 ? -20.078 12.047 8.375 1 86.31 146 GLY B CA 1
ATOM 2456 C C . GLY B 1 146 ? -19.266 13.336 8.305 1 86.31 146 GLY B C 1
ATOM 2457 O O . GLY B 1 146 ? -19.234 14 7.27 1 86.31 146 GLY B O 1
ATOM 2458 N N . GLN B 1 147 ? -18.641 13.672 9.438 1 93.69 147 GLN B N 1
ATOM 2459 C CA . GLN B 1 147 ? -17.797 14.867 9.484 1 93.69 147 GLN B CA 1
ATOM 2460 C C . GLN B 1 147 ? -16.328 14.492 9.648 1 93.69 147 GLN B C 1
ATOM 2462 O O . GLN B 1 147 ? -16 13.555 10.375 1 93.69 147 GLN B O 1
ATOM 2467 N N . MET B 1 148 ? -15.555 15.258 8.961 1 96.62 148 MET B N 1
ATOM 2468 C CA . MET B 1 148 ? -14.109 15.07 9.055 1 96.62 148 MET B CA 1
ATOM 2469 C C . MET B 1 148 ? -13.438 16.312 9.625 1 96.62 148 MET B C 1
ATOM 2471 O O . MET B 1 148 ? -13.711 17.438 9.18 1 96.62 148 MET B O 1
ATOM 2475 N N . VAL B 1 149 ? -12.656 16.078 10.609 1 98 149 VAL B N 1
ATOM 2476 C CA . VAL B 1 149 ? -11.883 17.188 11.188 1 98 149 VAL B CA 1
ATOM 2477 C C . VAL B 1 149 ? -10.391 16.906 11.016 1 98 149 VAL B C 1
ATOM 2479 O O . VAL B 1 149 ? -9.914 15.82 11.344 1 98 149 VAL B O 1
ATOM 2482 N N . VAL B 1 150 ? -9.695 17.891 10.469 1 98.75 150 VAL B N 1
ATOM 2483 C CA . VAL B 1 150 ? -8.25 17.812 10.328 1 98.75 150 VAL B CA 1
ATOM 2484 C C . VAL B 1 150 ? -7.574 18.844 11.227 1 98.75 150 VAL B C 1
ATOM 2486 O O . VAL B 1 150 ? -7.891 20.031 11.156 1 98.75 150 VAL B O 1
ATOM 2489 N N . GLU B 1 151 ? -6.691 18.344 12.078 1 98.81 151 GLU B N 1
ATOM 2490 C CA . GLU B 1 151 ? -5.949 19.203 12.992 1 98.81 151 GLU B CA 1
ATOM 2491 C C . GLU B 1 151 ? -4.441 19.031 12.797 1 98.81 151 GLU B C 1
ATOM 2493 O O . GLU B 1 151 ? -3.961 17.922 12.555 1 98.81 151 GLU B O 1
ATOM 2498 N N . PHE B 1 152 ? -3.785 20.141 12.945 1 98.88 152 PHE B N 1
ATOM 2499 C CA . PHE B 1 152 ? -2.33 20.125 12.836 1 98.88 152 PHE B CA 1
ATOM 2500 C C . PHE B 1 152 ? -1.684 20.406 14.188 1 98.88 152 PHE B C 1
ATOM 2502 O O . PHE B 1 152 ? -2.186 21.219 14.961 1 98.88 152 PHE B O 1
ATOM 2509 N N . TYR B 1 153 ? -0.589 19.75 14.398 1 98.88 153 TYR B N 1
ATOM 2510 C CA . TYR B 1 153 ? 0.126 19.844 15.672 1 98.88 153 TYR B CA 1
ATOM 2511 C C . TYR B 1 153 ? 1.613 20.094 15.438 1 98.88 153 TYR B C 1
ATOM 2513 O O . TYR B 1 153 ? 2.178 19.625 14.445 1 98.88 153 TYR B O 1
ATOM 2521 N N . THR B 1 154 ? 2.223 20.75 16.422 1 98.44 154 THR B N 1
ATOM 2522 C CA . THR B 1 154 ? 3.678 20.859 16.453 1 98.44 154 THR B CA 1
ATOM 2523 C C . THR B 1 154 ? 4.312 19.594 17 1 98.44 154 THR B C 1
ATOM 2525 O O . THR B 1 154 ? 3.619 18.719 17.531 1 98.44 154 THR B O 1
ATOM 2528 N N . LEU B 1 155 ? 5.594 19.484 16.828 1 96.81 155 LEU B N 1
ATOM 2529 C CA . LEU B 1 155 ? 6.336 18.344 17.359 1 96.81 155 LEU B CA 1
ATOM 2530 C C . LEU B 1 155 ? 6.125 18.203 18.859 1 96.81 155 LEU B C 1
ATOM 2532 O O . LEU B 1 155 ? 6.133 17.078 19.391 1 96.81 155 LEU B O 1
ATOM 2536 N N . ASP B 1 156 ? 5.816 19.312 19.516 1 94.88 156 ASP B N 1
ATOM 2537 C CA . ASP B 1 156 ? 5.625 19.297 20.969 1 94.88 156 ASP B CA 1
ATOM 2538 C C . ASP B 1 156 ? 4.184 18.953 21.328 1 94.88 156 ASP B C 1
ATOM 2540 O O . ASP B 1 156 ? 3.83 18.922 22.516 1 94.88 156 ASP B O 1
ATOM 2544 N N . GLY B 1 157 ? 3.377 18.75 20.344 1 97.19 157 GLY B N 1
ATOM 2545 C CA . GLY B 1 157 ? 2.012 18.312 20.594 1 97.19 157 GLY B CA 1
ATOM 2546 C C . GLY B 1 157 ? 1.047 19.469 20.781 1 97.19 157 GLY B C 1
ATOM 2547 O O . GLY B 1 157 ? -0.048 19.297 21.312 1 97.19 157 GLY B O 1
ATOM 2548 N N . GLU B 1 158 ? 1.522 20.625 20.359 1 97.94 158 GLU B N 1
ATOM 2549 C CA . GLU B 1 158 ? 0.643 21.781 20.438 1 97.94 158 GLU B CA 1
ATOM 2550 C C . GLU B 1 158 ? -0.215 21.906 19.188 1 97.94 158 GLU B C 1
ATOM 2552 O O . GLU B 1 158 ? 0.303 21.891 18.062 1 97.94 158 GLU B O 1
ATOM 2557 N N . ARG B 1 159 ? -1.463 22.141 19.406 1 98.31 159 ARG B N 1
ATOM 2558 C CA . ARG B 1 159 ? -2.393 22.266 18.281 1 98.31 159 ARG B CA 1
ATOM 2559 C C . ARG B 1 159 ? -2.285 23.625 17.625 1 98.31 159 ARG B C 1
ATOM 2561 O O . ARG B 1 159 ? -2.215 24.656 18.312 1 98.31 159 ARG B O 1
ATOM 2568 N N . LEU B 1 160 ? -2.191 23.625 16.328 1 98.44 160 LEU B N 1
ATOM 2569 C CA . LEU B 1 160 ? -2.25 24.875 15.578 1 98.44 160 LEU B CA 1
ATOM 2570 C C . LEU B 1 160 ? -3.689 25.234 15.219 1 98.44 160 LEU B C 1
ATOM 2572 O O . LEU B 1 160 ? -4.172 24.859 14.141 1 98.44 160 LEU B O 1
ATOM 2576 N N . GLU B 1 161 ? -4.352 25.984 16.062 1 98.06 161 GLU B N 1
ATOM 2577 C CA . GLU B 1 161 ? -5.793 26.219 16.016 1 98.06 161 GLU B CA 1
ATOM 2578 C C . GLU B 1 161 ? -6.203 26.859 14.695 1 98.06 161 GLU B C 1
ATOM 2580 O O . GLU B 1 161 ? -7.273 26.547 14.164 1 98.06 161 GLU B O 1
ATOM 2585 N N . GLU B 1 162 ? -5.344 27.609 14.148 1 97.56 162 GLU B N 1
ATOM 2586 C CA . GLU B 1 162 ? -5.672 28.344 12.938 1 97.56 162 GLU B CA 1
ATOM 2587 C C . GLU B 1 162 ? -5.695 27.438 11.719 1 97.56 162 GLU B C 1
ATOM 2589 O O . GLU B 1 162 ? -6.191 27.828 10.656 1 97.56 162 GLU B O 1
ATOM 2594 N N . MET B 1 163 ? -5.211 26.219 11.891 1 98.19 163 MET B N 1
ATOM 2595 C CA . MET B 1 163 ? -5.102 25.344 10.734 1 98.19 163 MET B CA 1
ATOM 2596 C C . MET B 1 163 ? -6.18 24.266 10.766 1 98.19 163 MET B C 1
ATOM 2598 O O . MET B 1 163 ? -6.258 23.438 9.859 1 98.19 163 MET B O 1
ATOM 2602 N N . LYS B 1 164 ? -6.996 24.328 11.789 1 98.38 164 LYS B N 1
ATOM 2603 C CA . LYS B 1 164 ? -8.062 23.344 11.891 1 98.38 164 LYS B CA 1
ATOM 2604 C C . LYS B 1 164 ? -9.055 23.469 10.742 1 98.38 164 LYS B C 1
ATOM 2606 O O . LYS B 1 164 ? -9.453 24.594 10.391 1 98.38 164 LYS B O 1
ATOM 2611 N N . LYS B 1 165 ? -9.422 22.359 10.086 1 98.25 165 LYS B N 1
ATOM 2612 C CA . LYS B 1 165 ? -10.398 22.344 9 1 98.25 165 LYS B CA 1
ATOM 2613 C C . LYS B 1 165 ? -11.477 21.297 9.25 1 98.25 165 LYS B C 1
ATOM 2615 O O . LYS B 1 165 ? -11.211 20.25 9.828 1 98.25 165 LYS B O 1
ATOM 2620 N N . ARG B 1 166 ? -12.633 21.688 8.836 1 97.38 166 ARG B N 1
ATOM 2621 C CA . ARG B 1 166 ? -13.766 20.781 8.898 1 97.38 166 ARG B CA 1
ATOM 2622 C C . ARG B 1 166 ? -14.352 20.531 7.512 1 97.38 166 ARG B C 1
ATOM 2624 O O . ARG B 1 166 ? -14.477 21.469 6.715 1 97.38 166 ARG B O 1
ATOM 2631 N N . PHE B 1 167 ? -14.57 19.25 7.262 1 96.75 167 PHE B N 1
ATOM 2632 C CA . PHE B 1 167 ? -15.164 18.859 5.988 1 96.75 167 PHE B CA 1
ATOM 2633 C C . PHE B 1 167 ? -16.359 17.953 6.203 1 96.75 167 PHE B C 1
ATOM 2635 O O . PHE B 1 167 ? -16.453 17.266 7.227 1 96.75 167 PHE B O 1
ATOM 2642 N N . SER B 1 168 ? -17.281 17.922 5.246 1 90.19 168 SER B N 1
ATOM 2643 C CA . SER B 1 168 ? -18.375 16.953 5.215 1 90.19 168 SER B CA 1
ATOM 2644 C C . SER B 1 168 ? -18.078 15.828 4.215 1 90.19 168 SER B C 1
ATOM 2646 O O . SER B 1 168 ? -17.781 16.094 3.047 1 90.19 168 SER B O 1
ATOM 2648 N N . ILE B 1 169 ? -17.953 14.625 4.727 1 78.81 169 ILE B N 1
ATOM 2649 C CA . ILE B 1 169 ? -17.641 13.547 3.799 1 78.81 169 ILE B CA 1
ATOM 2650 C C . ILE B 1 169 ? -18.875 12.664 3.607 1 78.81 169 ILE B C 1
ATOM 2652 O O . ILE B 1 169 ? -18.781 11.562 3.057 1 78.81 169 ILE B O 1
ATOM 2656 N N . ALA B 1 170 ? -20.25 13.031 3.535 1 62.22 170 ALA B N 1
ATOM 2657 C CA . ALA B 1 170 ? -21.5 12.305 3.322 1 62.22 170 ALA B CA 1
ATOM 2658 C C . ALA B 1 170 ? -21.578 11.727 1.912 1 62.22 170 ALA B C 1
ATOM 2660 O O . ALA B 1 170 ? -20.984 12.273 0.98 1 62.22 170 ALA B O 1
#